Protein AF-A0A9P4NZE8-F1 (afdb_monomer)

Solvent-accessible surface area (backbone atoms only — not comparable to full-atom values): 15882 Å² total; per-residue (Å²): 136,88,83,81,88,83,89,81,87,82,84,79,83,88,78,85,77,86,77,78,79,83,75,87,72,78,80,72,84,73,78,80,77,82,76,82,82,86,79,89,81,89,79,95,76,83,95,74,83,69,79,74,72,68,66,75,69,64,77,79,51,99,63,62,72,66,58,58,54,49,49,62,72,70,54,63,62,71,72,74,68,54,86,86,65,58,70,73,56,44,54,54,33,52,52,50,50,53,51,49,47,54,48,23,58,74,73,72,45,61,55,69,62,48,59,76,65,64,44,72,66,58,51,47,51,49,55,54,51,60,62,64,42,52,59,40,88,89,72,42,76,39,86,56,84,56,37,41,65,58,56,52,49,55,50,56,43,45,50,51,43,46,27,72,76,70,75,46,74,79,52,68,70,60,53,57,53,45,59,53,46,52,55,52,50,28,62,75,70,66,36,37,77,74,75,79,82,78,86,80,78,52,75,68,54,48,52,49,53,48,49,47,64,70,71,46,77,87,68,77,63,100,44,76,64,57,56,55,50,53,45,54,51,52,51,50,31,66,75,66,69,54,80,135

InterPro domains:
  IPR021842 Protein of unknown function DUF3435 [PF11917] (203-244)

Nearest PDB structures (foldseek):
  5elg-assembly1_A  TM=2.977E-01  e=8.574E+00  Arabidopsis thaliana

Sequence (244 aa):
MGRHEHDEVSSCSDRIDESKSESEDDAGYKTDATDLVETGRGSKANNDRKAADPAWLLKANDHPPEYYLRQLADFNESEFIKQDYRDGSTLLLNRIEDLWFQYCEYVRKDPKITNRNISIGILHNFFDWLLSQRRGKGGKRRYGIKYTSSLSIYWKVYRLMYGRATGEKIGGQMTYSMHKVLRMLAKKHKLKEVGRDKPCMYVEDLKEVLRTNLTTTKKKFGLGRLRIQLKFFMQLAGFTVSRP

Organism: NCBI:txid1048955

pLDDT: mean 75.63, std 21.44, range [29.02, 96.69]

Secondary structure (DSSP, 8-state):
-----------------------------------------------------GGGGTTT-SS-HHHHHHHHHH--HHHHHS----HHHHHHHHHHHHHHHHHHHHTT--HHHHHHT--HHHHHHHHHHHHH--B-GGGPBP----BHHHHHHHHHHHHHHHHHHHS-PPPHHHHHHHHHHHHHHHHHTT-BSS--------HHHHHHHHHHHHH-SSS--SSHHHHHHHHHHHHHHHHHT---

Radius of gyration: 30.68 Å; Cα contacts (8 Å, |Δi|>4): 110; chains: 1; bounding box: 74×95×81 Å

Foldseek 3Di:
DDDDDDDDDDDDDDDDDPPDDDDPDDDDPDPDPPDDPDDDDDDDDDDDPDPPDCVVVVPPDPDDPVVVVVCVVPPDVVVVLDDDDDPVLVVLLVVLVVLLVVVCVVVVHDSLVCLVVDDLVVVLVSLLVQQVDQADDPRHGDDGQAALVVSVVSVVSVQVSSCVSPVDGDDPVSVVSVVVSSVVSCVVSVHDHDDPPDDDQDPVNLVVVLVCLVPDPPDDDPDPVVSVVVNVVSVCCVVVVDDD

Structure (mmCIF, N/CA/C/O backbone):
data_AF-A0A9P4NZE8-F1
#
_entry.id   AF-A0A9P4NZE8-F1
#
loop_
_atom_site.group_PDB
_atom_site.id
_atom_site.type_symbol
_atom_site.label_atom_id
_atom_site.label_alt_id
_atom_site.label_comp_id
_atom_site.label_asym_id
_atom_site.label_entity_id
_atom_site.label_seq_id
_atom_site.pdbx_PDB_ins_code
_atom_site.Cartn_x
_atom_site.Cartn_y
_atom_site.Cartn_z
_atom_site.occupancy
_atom_site.B_iso_or_equiv
_atom_site.auth_seq_id
_atom_site.auth_comp_id
_atom_site.auth_asym_id
_atom_site.auth_atom_id
_atom_site.pdbx_PDB_model_num
ATOM 1 N N . MET A 1 1 ? 52.681 -47.931 -2.235 1.00 38.66 1 MET A N 1
ATOM 2 C CA . MET A 1 1 ? 53.190 -46.774 -3.006 1.00 38.66 1 MET A CA 1
ATOM 3 C C . MET A 1 1 ? 52.035 -45.788 -3.148 1.00 38.66 1 MET A C 1
ATOM 5 O O . MET A 1 1 ? 51.210 -45.979 -4.016 1.00 38.66 1 MET A O 1
ATOM 9 N N . GLY A 1 2 ? 51.791 -44.829 -2.259 1.00 31.97 2 GLY A N 1
ATOM 10 C CA . GLY A 1 2 ? 52.699 -44.163 -1.333 1.00 31.97 2 GLY A CA 1
ATOM 11 C C . GLY A 1 2 ? 53.418 -43.019 -2.042 1.00 31.97 2 GLY A C 1
ATOM 12 O O . GLY A 1 2 ? 54.535 -43.229 -2.508 1.00 31.97 2 GLY A O 1
ATOM 13 N N . ARG A 1 3 ? 52.783 -41.844 -2.128 1.00 32.34 3 ARG A N 1
ATOM 14 C CA . ARG A 1 3 ? 53.501 -40.566 -2.162 1.00 32.34 3 ARG A CA 1
ATOM 15 C C . ARG A 1 3 ? 52.630 -39.452 -1.566 1.00 32.34 3 ARG A C 1
ATOM 17 O O . ARG A 1 3 ? 51.548 -39.164 -2.064 1.00 32.34 3 ARG A O 1
ATOM 24 N N . HIS A 1 4 ? 53.134 -38.956 -0.442 1.00 30.78 4 HIS A N 1
ATOM 25 C CA . HIS A 1 4 ? 52.684 -37.854 0.399 1.00 30.78 4 HIS A CA 1
ATOM 26 C C . HIS A 1 4 ? 52.845 -36.475 -0.274 1.00 30.78 4 HIS A C 1
ATOM 28 O O . HIS A 1 4 ? 53.698 -36.320 -1.146 1.00 30.78 4 HIS A O 1
ATOM 34 N N . GLU A 1 5 ? 52.017 -35.544 0.223 1.00 29.67 5 GLU A N 1
ATOM 35 C CA . GLU A 1 5 ? 52.267 -34.134 0.611 1.00 29.67 5 GLU A CA 1
ATOM 36 C C . GLU A 1 5 ? 52.861 -33.129 -0.389 1.00 29.67 5 GLU A C 1
ATOM 38 O O . GLU A 1 5 ? 53.935 -33.320 -0.946 1.00 29.67 5 GLU A O 1
ATOM 43 N N . HIS A 1 6 ? 52.193 -31.977 -0.525 1.00 31.80 6 HIS A N 1
ATOM 44 C CA . HIS A 1 6 ? 52.526 -30.806 0.296 1.00 31.80 6 HIS A CA 1
ATOM 45 C C . HIS A 1 6 ? 51.342 -29.830 0.383 1.00 31.80 6 HIS A C 1
ATOM 47 O O . HIS A 1 6 ? 50.668 -29.548 -0.608 1.00 31.80 6 HIS A O 1
ATOM 53 N N . ASP A 1 7 ? 51.108 -29.367 1.609 1.00 30.31 7 ASP A N 1
ATOM 54 C CA . ASP A 1 7 ? 50.213 -28.291 2.013 1.00 30.31 7 ASP A CA 1
ATOM 55 C C . ASP A 1 7 ? 50.577 -26.946 1.373 1.00 30.31 7 ASP A C 1
ATOM 57 O O . ASP A 1 7 ? 51.746 -26.574 1.362 1.00 30.31 7 ASP A O 1
ATOM 61 N N . GLU A 1 8 ? 49.570 -26.152 1.002 1.00 32.28 8 GLU A N 1
ATOM 62 C CA . GLU A 1 8 ? 49.639 -24.695 1.154 1.00 32.28 8 GLU A CA 1
ATOM 63 C C . GLU A 1 8 ? 48.301 -24.167 1.680 1.00 32.28 8 GLU A C 1
ATOM 65 O O . GLU A 1 8 ? 47.310 -23.985 0.970 1.00 32.28 8 GLU A O 1
ATOM 70 N N . VAL A 1 9 ? 48.296 -23.928 2.989 1.00 35.34 9 VAL A N 1
ATOM 71 C CA . VAL A 1 9 ? 47.310 -23.127 3.705 1.00 35.34 9 VAL A CA 1
ATOM 72 C C . VAL A 1 9 ? 47.562 -21.664 3.341 1.00 35.34 9 VAL A C 1
ATOM 74 O O . VAL A 1 9 ? 48.473 -21.038 3.877 1.00 35.34 9 VAL A O 1
ATOM 77 N N . SER A 1 10 ? 46.754 -21.094 2.447 1.00 35.25 10 SER A N 1
ATOM 78 C CA . SER A 1 10 ? 46.731 -19.643 2.241 1.00 35.25 10 SER A CA 1
ATOM 79 C C . SER A 1 10 ? 45.693 -19.015 3.170 1.00 35.25 10 SER A C 1
ATOM 81 O O . SER A 1 10 ? 44.505 -18.912 2.866 1.00 35.25 10 SER A O 1
ATOM 83 N N . SER A 1 11 ? 46.175 -18.649 4.355 1.00 32.22 11 SER A N 1
ATOM 84 C CA . SER A 1 11 ? 45.530 -17.700 5.255 1.00 32.22 11 SER A CA 1
ATOM 85 C C . SER A 1 11 ? 45.633 -16.305 4.643 1.00 32.22 11 SER A C 1
ATOM 87 O O . SER A 1 11 ? 46.741 -15.815 4.427 1.00 32.22 11 SER A O 1
ATOM 89 N N . CYS A 1 12 ? 44.501 -15.646 4.395 1.00 29.78 12 CYS A N 1
ATOM 90 C CA . CYS A 1 12 ? 44.493 -14.203 4.188 1.00 29.78 12 CYS A CA 1
ATOM 91 C C . CYS A 1 12 ? 43.345 -13.556 4.969 1.00 29.78 12 CYS A C 1
ATOM 93 O O . CYS A 1 12 ? 42.175 -13.616 4.602 1.00 29.78 12 CYS A O 1
ATOM 95 N N . SER A 1 13 ? 43.782 -12.982 6.086 1.00 32.47 13 SER A N 1
ATOM 96 C CA . SER A 1 13 ? 43.150 -12.068 7.030 1.00 32.47 13 SER A CA 1
ATOM 97 C C . SER A 1 13 ? 42.124 -11.081 6.454 1.00 32.47 13 SER A C 1
ATOM 99 O O . SER A 1 13 ? 42.358 -10.402 5.454 1.00 32.47 13 SER A O 1
ATOM 101 N N . ASP A 1 14 ? 41.014 -11.008 7.191 1.00 33.59 14 ASP A N 1
ATOM 102 C CA . ASP A 1 14 ? 40.144 -9.868 7.492 1.00 33.59 14 ASP A CA 1
ATOM 103 C C . ASP A 1 14 ? 40.416 -8.541 6.773 1.00 33.59 14 ASP A C 1
ATOM 105 O O . ASP A 1 14 ? 41.359 -7.809 7.080 1.00 33.59 14 ASP A O 1
ATOM 109 N N . ARG A 1 15 ? 39.452 -8.143 5.937 1.00 31.61 15 ARG A N 1
ATOM 110 C CA . ARG A 1 15 ? 39.085 -6.734 5.748 1.00 31.61 15 ARG A CA 1
ATOM 111 C C . ARG A 1 15 ? 37.566 -6.620 5.750 1.00 31.61 15 ARG A C 1
ATOM 113 O O . ARG A 1 15 ? 36.905 -6.841 4.741 1.00 31.61 15 ARG A O 1
ATOM 120 N N . ILE A 1 16 ? 37.032 -6.326 6.931 1.00 37.69 16 ILE A N 1
ATOM 121 C CA . ILE A 1 16 ? 35.660 -5.866 7.128 1.00 37.69 16 ILE A CA 1
ATOM 122 C C . ILE A 1 16 ? 35.596 -4.463 6.522 1.00 37.69 16 ILE A C 1
ATOM 124 O O . ILE A 1 16 ? 36.158 -3.527 7.083 1.00 37.69 16 ILE A O 1
ATOM 128 N N . ASP A 1 17 ? 34.960 -4.334 5.361 1.00 29.02 17 ASP A N 1
ATOM 129 C CA . ASP A 1 17 ? 34.618 -3.037 4.782 1.00 29.02 17 ASP A CA 1
ATOM 130 C C . ASP A 1 17 ? 33.137 -2.766 5.078 1.00 29.02 17 ASP A C 1
ATOM 132 O O . ASP A 1 17 ? 32.230 -3.286 4.418 1.00 29.02 17 ASP A O 1
ATOM 136 N N . GLU A 1 18 ? 32.897 -2.022 6.162 1.00 38.81 18 GLU A N 1
ATOM 137 C CA . GLU A 1 18 ? 31.584 -1.514 6.561 1.00 38.81 18 GLU A CA 1
ATOM 138 C C . GLU A 1 18 ? 31.078 -0.501 5.525 1.00 38.81 18 GLU A C 1
ATOM 140 O O . GLU A 1 18 ? 31.173 0.718 5.683 1.00 38.81 18 GLU A O 1
ATOM 145 N N . SER A 1 19 ? 30.473 -1.007 4.455 1.00 34.88 19 SER A N 1
ATOM 146 C CA . SER A 1 19 ? 29.711 -0.186 3.516 1.00 34.88 19 SER A CA 1
ATOM 147 C C . SER A 1 19 ? 28.313 0.080 4.082 1.00 34.88 19 SER A C 1
ATOM 149 O O . SER A 1 19 ? 27.351 -0.668 3.908 1.00 34.88 19 SER A O 1
ATOM 151 N N . LYS A 1 20 ? 28.258 1.188 4.820 1.00 30.22 20 LYS A N 1
ATOM 152 C CA . LYS A 1 20 ? 27.096 1.912 5.342 1.00 30.22 20 LYS A CA 1
ATOM 153 C C . LYS A 1 20 ? 25.902 1.876 4.374 1.00 30.22 20 LYS A C 1
ATOM 155 O O . LYS A 1 20 ? 25.911 2.516 3.326 1.00 30.22 20 LYS A O 1
ATOM 160 N N . SER A 1 21 ? 24.852 1.146 4.748 1.00 35.19 21 SER A N 1
ATOM 161 C CA . SER A 1 21 ? 23.567 1.169 4.050 1.00 35.19 21 SER A CA 1
ATOM 162 C C . SER A 1 21 ? 22.868 2.505 4.307 1.00 35.19 21 SER A C 1
ATOM 164 O O . SER A 1 21 ? 22.445 2.774 5.432 1.00 35.19 21 SER A O 1
ATOM 166 N N . GLU A 1 22 ? 22.736 3.335 3.277 1.00 34.53 22 GLU A N 1
ATOM 167 C CA . GLU A 1 22 ? 21.925 4.550 3.329 1.00 34.53 22 GLU A CA 1
ATOM 168 C C . GLU A 1 22 ? 20.439 4.170 3.347 1.00 34.53 22 GLU A C 1
ATOM 170 O O . GLU A 1 22 ? 19.838 3.777 2.346 1.00 34.53 22 GLU A O 1
ATOM 175 N N . SER A 1 23 ? 19.853 4.234 4.539 1.00 36.25 23 SER A N 1
ATOM 176 C CA . SER A 1 23 ? 18.414 4.273 4.741 1.00 36.25 23 SER A CA 1
ATOM 177 C C . SER A 1 23 ? 17.894 5.636 4.283 1.00 36.25 23 SER A C 1
ATOM 179 O O . SER A 1 23 ? 18.168 6.653 4.916 1.00 36.25 23 SER A O 1
ATOM 181 N N . GLU A 1 24 ? 17.130 5.661 3.189 1.00 36.94 24 GLU A N 1
ATOM 182 C CA . GLU A 1 24 ? 16.279 6.800 2.829 1.00 36.94 24 GLU A CA 1
ATOM 183 C C . GLU A 1 24 ? 15.131 6.902 3.851 1.00 36.94 24 GLU A C 1
ATOM 185 O O . GLU A 1 24 ? 14.014 6.424 3.627 1.00 36.94 24 GLU A O 1
ATOM 190 N N . ASP A 1 25 ? 15.432 7.488 5.009 1.00 35.53 25 ASP A N 1
ATOM 191 C CA . ASP A 1 25 ? 14.437 7.971 5.958 1.00 35.53 25 ASP A CA 1
ATOM 192 C C . ASP A 1 25 ? 13.903 9.314 5.445 1.00 35.53 2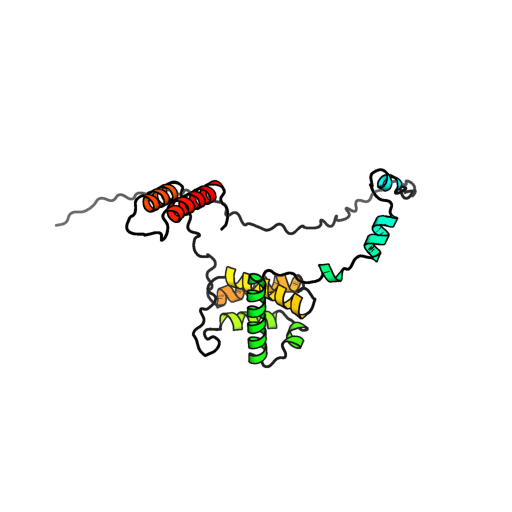5 ASP A C 1
ATOM 194 O O . ASP A 1 25 ? 14.549 10.356 5.537 1.00 35.53 25 ASP A O 1
ATOM 198 N N . ASP A 1 26 ? 12.704 9.262 4.867 1.00 36.19 26 ASP A N 1
ATOM 199 C CA . ASP A 1 26 ? 11.883 10.422 4.534 1.00 36.19 26 ASP A CA 1
ATOM 200 C C . ASP A 1 26 ? 11.619 11.223 5.818 1.00 36.19 26 ASP A C 1
ATOM 202 O O . ASP A 1 26 ? 10.953 10.757 6.752 1.00 36.19 26 ASP A O 1
ATOM 206 N N . ALA A 1 27 ? 12.225 12.408 5.877 1.00 40.12 27 ALA A N 1
ATOM 207 C CA . ALA A 1 27 ? 12.191 13.323 6.999 1.00 40.12 27 ALA A CA 1
ATOM 208 C C . ALA A 1 27 ? 10.752 13.790 7.253 1.00 40.12 27 ALA A C 1
ATOM 210 O O . ALA A 1 27 ? 10.257 14.753 6.670 1.00 40.12 27 ALA A O 1
ATOM 211 N N . GLY A 1 28 ? 10.076 13.116 8.182 1.00 35.12 28 GLY A N 1
ATOM 212 C CA . GLY A 1 28 ? 8.921 13.685 8.853 1.00 35.12 28 GLY A CA 1
ATOM 213 C C . GLY A 1 28 ? 9.363 14.961 9.560 1.00 35.12 28 GLY A C 1
ATOM 214 O O . GLY A 1 28 ? 10.175 14.898 10.482 1.00 35.12 28 GLY A O 1
ATOM 215 N N . TYR A 1 29 ? 8.840 16.105 9.120 1.00 36.44 29 TYR A N 1
ATOM 216 C CA . TYR A 1 29 ? 8.970 17.379 9.817 1.00 36.44 29 TYR A CA 1
ATOM 217 C C . TYR A 1 29 ? 8.548 17.189 11.280 1.00 36.44 29 TYR A C 1
ATOM 219 O O . TYR A 1 29 ? 7.361 17.086 11.595 1.00 36.44 29 TYR A O 1
ATOM 227 N N . LYS A 1 30 ? 9.536 17.080 12.172 1.00 35.69 30 LYS A N 1
ATOM 228 C CA . LYS A 1 30 ? 9.341 17.213 13.610 1.00 35.69 30 LYS A CA 1
ATOM 229 C C . LYS A 1 30 ? 9.170 18.698 13.879 1.00 35.69 30 LYS A C 1
ATOM 231 O O . LYS A 1 30 ? 10.103 19.474 13.714 1.00 35.69 30 LYS A O 1
ATOM 236 N N . THR A 1 31 ? 7.967 19.090 14.260 1.00 42.34 31 THR A N 1
ATOM 237 C CA . THR A 1 31 ? 7.746 20.337 14.981 1.00 42.34 31 THR A CA 1
ATOM 238 C C . THR A 1 31 ? 8.469 20.195 16.317 1.00 42.34 31 THR A C 1
ATOM 240 O O . THR A 1 31 ? 8.060 19.378 17.142 1.00 42.34 31 THR A O 1
ATOM 243 N N . ASP A 1 32 ? 9.566 20.926 16.509 1.00 32.47 32 ASP A N 1
ATOM 244 C CA . ASP A 1 32 ? 10.189 21.042 17.825 1.00 32.47 32 ASP A CA 1
ATOM 245 C C . ASP A 1 32 ? 9.191 21.730 18.758 1.00 32.47 32 ASP A C 1
ATOM 247 O O . ASP A 1 32 ? 8.868 22.911 18.612 1.00 32.47 32 ASP A O 1
ATOM 25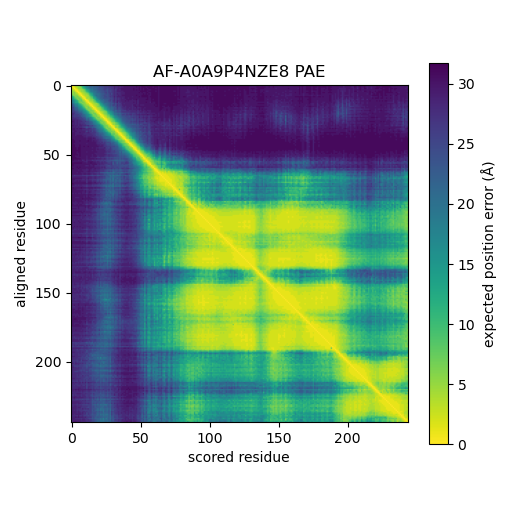1 N N . ALA A 1 33 ? 8.666 20.959 19.706 1.00 41.44 33 ALA A N 1
ATOM 252 C CA . ALA A 1 33 ? 8.094 21.510 20.915 1.00 41.44 33 ALA A CA 1
ATOM 253 C C . ALA A 1 33 ? 9.277 22.004 21.754 1.00 41.44 33 ALA A C 1
ATOM 255 O O . ALA A 1 33 ? 10.021 21.207 22.316 1.00 41.44 33 ALA A O 1
ATOM 256 N N . THR A 1 34 ? 9.502 23.316 21.781 1.00 42.94 34 THR A N 1
ATOM 257 C CA . THR A 1 34 ? 10.461 23.918 22.710 1.00 42.94 34 THR A CA 1
ATOM 258 C C . THR A 1 34 ? 9.981 23.697 24.139 1.00 42.94 34 THR A C 1
ATOM 260 O O . THR A 1 34 ? 9.063 24.377 24.604 1.00 42.94 34 THR A O 1
ATOM 263 N N . ASP A 1 35 ? 10.619 22.742 24.812 1.00 36.94 35 ASP A N 1
ATOM 264 C CA . ASP A 1 35 ? 10.543 22.535 26.251 1.00 36.94 35 ASP A CA 1
ATOM 265 C C . ASP A 1 35 ? 11.073 23.777 26.983 1.00 36.94 35 ASP A C 1
ATOM 267 O O . ASP A 1 35 ? 12.167 24.286 26.722 1.00 36.94 35 ASP A O 1
ATOM 271 N N . LEU A 1 36 ? 10.253 24.283 27.903 1.00 36.91 36 LEU A N 1
ATOM 272 C CA . LEU A 1 36 ? 10.573 25.391 28.791 1.00 36.91 36 LEU A CA 1
ATOM 273 C C . LEU A 1 36 ? 11.659 24.945 29.777 1.00 36.91 36 LEU A C 1
ATOM 275 O O . LEU A 1 36 ? 11.409 24.129 30.661 1.00 36.91 36 LEU A O 1
ATOM 279 N N . VAL A 1 37 ? 12.862 25.502 29.646 1.00 42.25 37 VAL A N 1
ATOM 280 C CA . VAL A 1 37 ? 13.915 25.334 30.652 1.00 42.25 37 VAL A CA 1
ATOM 281 C C . VAL A 1 37 ? 13.589 26.240 31.838 1.00 42.25 37 VAL A C 1
ATOM 283 O O . VAL A 1 37 ? 13.789 27.453 31.799 1.00 42.25 37 VAL A O 1
ATOM 286 N N . GLU A 1 38 ? 13.063 25.635 32.896 1.00 44.25 38 GLU A N 1
ATOM 287 C CA . GLU A 1 38 ? 12.863 26.264 34.194 1.00 44.25 38 GLU A CA 1
ATOM 288 C C . GLU A 1 38 ? 14.211 26.326 34.934 1.00 44.25 38 GLU A C 1
ATOM 290 O O . GLU A 1 38 ? 14.692 25.337 35.485 1.00 44.25 38 GLU A O 1
ATOM 295 N N . THR A 1 39 ? 14.856 27.494 34.940 1.00 37.94 39 THR A N 1
ATOM 296 C CA . THR A 1 39 ? 15.953 27.799 35.870 1.00 37.94 39 THR A CA 1
ATOM 297 C C . THR A 1 39 ? 15.589 29.027 36.693 1.00 37.94 39 THR A C 1
ATOM 299 O O . THR A 1 39 ? 15.667 30.174 36.260 1.00 37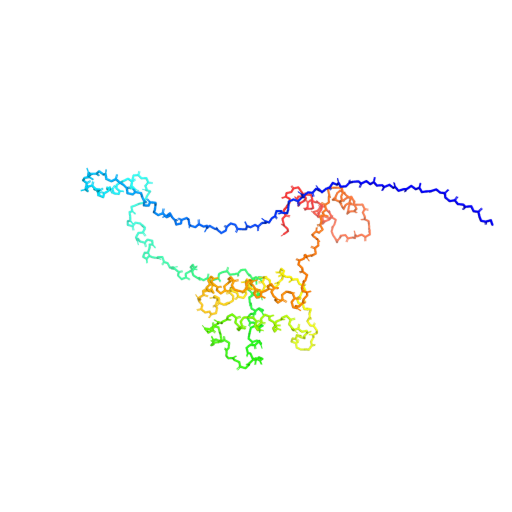.94 39 THR A O 1
ATOM 302 N N . GLY A 1 40 ? 15.143 28.782 37.923 1.00 39.41 40 GLY A N 1
ATOM 303 C CA . GLY A 1 40 ? 14.921 29.839 38.898 1.00 39.41 40 GLY A CA 1
ATOM 304 C C . GLY A 1 40 ? 16.237 30.341 39.489 1.00 39.41 40 GLY A C 1
ATOM 305 O O . GLY A 1 40 ? 17.024 29.531 39.971 1.00 39.41 40 GLY A O 1
ATOM 306 N N . ARG A 1 41 ? 16.426 31.671 39.530 1.00 34.91 41 ARG A N 1
ATOM 307 C CA . ARG A 1 41 ? 16.838 32.430 40.733 1.00 34.91 41 ARG A CA 1
ATOM 308 C C . ARG A 1 41 ? 16.825 33.953 40.476 1.00 34.91 41 ARG A C 1
ATOM 310 O O . ARG A 1 41 ? 17.762 34.509 39.927 1.00 34.91 41 ARG A O 1
ATOM 317 N N . GLY A 1 42 ? 15.744 34.593 40.930 1.00 40.47 42 GLY A N 1
ATOM 318 C CA . GLY A 1 42 ? 15.649 35.948 41.502 1.00 40.47 42 GLY A CA 1
ATOM 319 C C . GLY A 1 42 ? 16.333 37.149 40.832 1.00 40.47 42 GLY A C 1
ATOM 320 O O . GLY A 1 42 ? 17.501 37.406 41.089 1.00 40.47 42 GLY A O 1
ATOM 321 N N . SER A 1 43 ? 15.535 38.013 40.190 1.00 37.50 43 SER A N 1
ATOM 322 C CA . SER A 1 43 ? 15.617 39.472 40.395 1.00 37.50 43 SER A CA 1
ATOM 323 C C . SER A 1 43 ? 14.336 40.166 39.911 1.00 37.50 43 SER A C 1
ATOM 325 O O . SER A 1 43 ? 13.828 39.865 38.834 1.00 37.50 43 SER A O 1
ATOM 327 N N . LYS A 1 44 ? 13.774 41.059 40.734 1.00 49.16 44 LYS A N 1
ATOM 328 C CA . LYS A 1 44 ? 12.561 41.844 40.441 1.00 49.16 44 LYS A CA 1
ATOM 329 C C . LYS A 1 44 ? 12.820 42.800 39.269 1.00 49.16 44 LYS A C 1
ATOM 331 O O . LYS A 1 44 ? 13.634 43.704 39.418 1.00 49.16 44 LYS A O 1
ATOM 336 N N . ALA A 1 45 ? 12.075 42.673 38.171 1.00 39.34 45 ALA A N 1
ATOM 337 C CA . ALA A 1 45 ? 11.942 43.740 37.179 1.00 39.34 45 ALA A CA 1
ATOM 338 C C . ALA A 1 45 ? 10.601 43.641 36.426 1.00 39.34 45 ALA A C 1
ATOM 340 O O . ALA A 1 45 ? 10.357 42.702 35.678 1.00 39.34 45 ALA A O 1
ATOM 341 N N . ASN A 1 46 ? 9.744 44.618 36.722 1.00 39.97 46 ASN A N 1
ATOM 342 C CA . ASN A 1 46 ? 8.542 45.120 36.050 1.00 39.97 46 ASN A CA 1
ATOM 343 C C . ASN A 1 46 ? 7.974 44.362 34.832 1.00 39.97 46 ASN A C 1
ATOM 345 O O . ASN A 1 46 ? 8.579 44.266 33.766 1.00 39.97 46 ASN A O 1
ATOM 349 N N . ASN A 1 47 ? 6.714 43.950 34.991 1.00 47.88 47 ASN A N 1
ATOM 350 C CA . ASN A 1 47 ? 5.796 43.585 33.920 1.00 47.88 47 ASN A CA 1
ATOM 351 C C . ASN A 1 47 ? 5.388 44.854 33.155 1.00 47.88 47 ASN A C 1
ATOM 353 O O . ASN A 1 47 ? 4.579 45.614 33.663 1.00 47.88 47 ASN A O 1
ATOM 357 N N . ASP A 1 48 ? 5.928 45.054 31.954 1.00 48.47 48 ASP A N 1
ATOM 358 C CA . ASP A 1 48 ? 5.373 45.957 30.934 1.00 48.47 48 ASP A CA 1
ATOM 359 C C . ASP A 1 48 ? 5.822 45.491 29.539 1.00 48.47 48 ASP A C 1
ATOM 361 O O . ASP A 1 48 ? 6.563 46.158 28.816 1.00 48.47 48 ASP A O 1
ATOM 365 N N . ARG A 1 49 ? 5.381 44.297 29.123 1.00 51.25 49 ARG A N 1
ATOM 366 C CA . ARG A 1 49 ? 5.419 43.936 27.699 1.00 51.25 49 ARG A CA 1
ATOM 367 C C . ARG A 1 49 ? 4.221 44.596 27.024 1.00 51.25 49 ARG A C 1
ATOM 369 O O . ARG A 1 49 ? 3.177 43.970 26.862 1.00 51.25 49 ARG A O 1
ATOM 376 N N . LYS A 1 50 ? 4.367 45.874 26.651 1.00 53.69 50 LYS A N 1
ATOM 377 C CA . LYS A 1 50 ? 3.477 46.513 25.669 1.00 53.69 50 LYS A CA 1
ATOM 378 C C . LYS A 1 50 ? 3.392 45.585 24.460 1.00 53.69 50 LYS A C 1
ATOM 380 O O . LYS A 1 50 ? 4.425 45.245 23.886 1.00 53.69 50 LYS A O 1
ATOM 385 N N . ALA A 1 51 ? 2.177 45.163 24.110 1.00 57.31 51 ALA A N 1
ATOM 386 C CA . ALA A 1 51 ? 1.907 44.489 22.851 1.00 57.31 51 ALA A CA 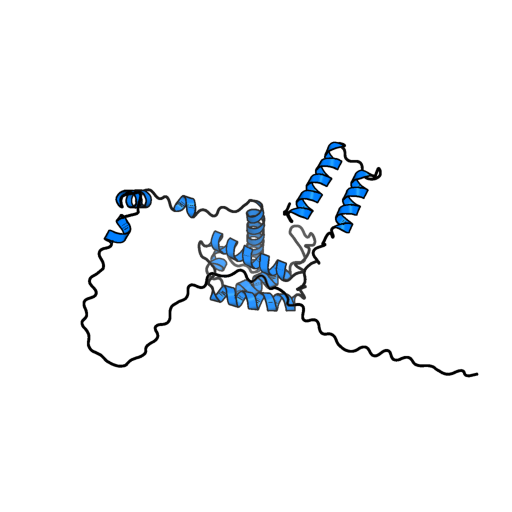1
ATOM 387 C C . ALA A 1 51 ? 2.527 45.342 21.739 1.00 57.31 51 ALA A C 1
ATOM 389 O O . ALA A 1 51 ? 2.136 46.495 21.553 1.00 57.31 51 ALA A O 1
ATOM 390 N N . ALA A 1 52 ? 3.574 44.822 21.100 1.00 60.16 52 ALA A N 1
ATOM 391 C CA . ALA A 1 52 ? 4.214 45.508 19.997 1.00 60.16 52 ALA A CA 1
ATOM 392 C C . ALA A 1 52 ? 3.147 45.747 18.927 1.00 60.16 52 ALA A C 1
ATOM 394 O O . ALA A 1 52 ? 2.463 44.810 18.515 1.00 60.16 52 ALA A O 1
ATOM 395 N N . ASP A 1 53 ? 2.987 47.008 18.534 1.00 59.19 53 ASP A N 1
ATOM 396 C CA . ASP A 1 53 ? 2.083 47.408 17.466 1.00 59.19 53 ASP A CA 1
ATOM 397 C C . ASP A 1 53 ? 2.418 46.582 16.205 1.00 59.19 53 ASP A C 1
ATOM 399 O O . ASP A 1 53 ? 3.571 46.606 15.749 1.00 59.19 53 ASP A O 1
ATOM 403 N N . PRO A 1 54 ? 1.464 45.813 15.643 1.00 60.50 54 PRO A N 1
ATOM 404 C CA . PRO A 1 54 ? 1.694 44.994 14.456 1.00 60.50 54 PRO A CA 1
ATOM 405 C C . PRO A 1 54 ? 1.994 45.823 13.197 1.00 60.50 54 PRO A C 1
ATOM 407 O O . PRO A 1 54 ? 2.166 45.245 12.128 1.00 60.50 54 PRO A O 1
ATOM 410 N N . ALA A 1 55 ? 2.109 47.151 13.296 1.00 60.47 55 ALA A N 1
ATOM 411 C CA . ALA A 1 55 ? 2.486 48.068 12.221 1.00 60.47 55 ALA A CA 1
ATOM 412 C C . ALA A 1 55 ? 3.709 47.639 11.381 1.00 60.47 55 ALA A C 1
ATOM 414 O O . ALA A 1 55 ? 3.810 48.018 10.213 1.00 60.47 55 ALA A O 1
ATOM 415 N N . TRP A 1 56 ? 4.628 46.826 11.918 1.00 63.12 56 TRP A N 1
ATOM 416 C CA . TRP A 1 56 ? 5.743 46.270 11.137 1.00 63.12 56 TRP A CA 1
ATOM 417 C C . TRP A 1 56 ? 5.297 45.284 10.038 1.00 63.12 56 TRP A C 1
ATOM 419 O O . TRP A 1 56 ? 5.976 45.183 9.019 1.00 63.12 56 TRP A O 1
ATOM 429 N N . LEU A 1 57 ? 4.146 44.616 10.195 1.00 60.53 57 LEU A N 1
ATOM 430 C CA . LEU A 1 57 ? 3.574 43.669 9.224 1.00 60.53 57 LEU A CA 1
ATOM 431 C C . LEU A 1 57 ? 2.970 44.362 7.992 1.00 60.53 57 LEU A C 1
ATOM 433 O O . LEU A 1 57 ? 2.866 43.756 6.930 1.00 60.53 57 LEU A O 1
ATOM 437 N N . LEU A 1 58 ? 2.574 45.631 8.123 1.00 60.44 58 LEU A N 1
ATOM 438 C CA . LEU A 1 58 ? 1.897 46.392 7.066 1.00 60.44 58 LEU A CA 1
ATOM 439 C C . LEU A 1 58 ? 2.869 47.114 6.123 1.00 60.44 58 LEU A C 1
ATOM 441 O O . LEU A 1 58 ? 2.464 47.570 5.060 1.00 60.44 58 LEU A O 1
ATOM 445 N N . LYS A 1 59 ? 4.153 47.225 6.486 1.00 63.28 59 LYS A N 1
ATOM 446 C CA . LYS A 1 59 ? 5.144 48.000 5.716 1.00 63.28 59 LYS A CA 1
ATOM 447 C C . LYS A 1 59 ? 5.636 47.322 4.433 1.00 63.28 59 LYS A C 1
ATOM 449 O O . LYS A 1 59 ? 6.335 47.971 3.663 1.00 63.28 59 LYS A O 1
ATOM 454 N N . ALA A 1 60 ? 5.300 46.052 4.215 1.00 63.19 60 ALA A N 1
ATOM 455 C CA . ALA A 1 60 ? 5.819 45.251 3.104 1.00 63.19 60 ALA A CA 1
ATOM 456 C C . ALA A 1 60 ? 4.755 44.374 2.419 1.00 63.19 60 ALA A C 1
ATOM 458 O O . ALA A 1 60 ? 5.116 43.428 1.726 1.00 63.19 60 ALA A O 1
ATOM 459 N N . ASN A 1 61 ? 3.462 44.638 2.641 1.00 70.50 61 ASN A N 1
ATOM 460 C CA . ASN A 1 61 ? 2.396 43.846 2.033 1.00 70.50 61 ASN A CA 1
ATOM 461 C C . ASN A 1 61 ? 1.741 44.609 0.874 1.00 70.50 61 ASN A C 1
ATOM 463 O O . ASN A 1 61 ? 1.292 45.740 1.055 1.00 70.50 61 ASN A O 1
ATOM 467 N N . ASP A 1 62 ? 1.660 43.972 -0.293 1.00 79.75 62 ASP A N 1
ATOM 468 C CA . ASP A 1 62 ? 1.091 44.542 -1.521 1.00 79.75 62 ASP A CA 1
ATOM 469 C C . ASP A 1 62 ? -0.436 44.719 -1.450 1.00 79.75 62 ASP A C 1
ATOM 471 O O . ASP A 1 62 ? -1.040 45.366 -2.312 1.00 79.75 62 ASP A O 1
ATOM 475 N N . HIS A 1 63 ? -1.088 44.142 -0.434 1.00 82.94 63 HIS A N 1
ATOM 476 C CA . HIS A 1 63 ? -2.541 44.139 -0.308 1.00 82.94 63 HIS A CA 1
ATOM 477 C C . HIS A 1 63 ? -3.030 44.581 1.080 1.00 82.94 63 HIS A C 1
ATOM 479 O O . HIS A 1 63 ? -2.456 44.184 2.099 1.00 82.94 63 HIS A O 1
ATOM 485 N N . PRO A 1 64 ? -4.127 45.365 1.149 1.00 84.75 64 PRO A N 1
ATOM 486 C CA . PRO A 1 64 ? -4.751 45.722 2.417 1.00 84.75 64 PRO A CA 1
ATOM 487 C C . PRO A 1 64 ? -5.375 44.482 3.085 1.00 84.75 64 PRO A C 1
ATOM 489 O O . PRO A 1 64 ? -5.787 43.555 2.387 1.00 84.75 64 PRO A O 1
ATOM 492 N N . PRO A 1 65 ? -5.537 44.454 4.421 1.00 83.44 65 PRO A N 1
ATOM 493 C CA . PRO A 1 65 ? -6.128 43.314 5.137 1.00 83.44 65 PRO A CA 1
ATOM 494 C C . PRO A 1 65 ? -7.493 42.856 4.593 1.00 83.44 65 PRO A C 1
ATOM 496 O O . PRO A 1 65 ? -7.788 41.663 4.562 1.00 83.44 65 PRO A O 1
ATOM 499 N N . GLU A 1 66 ? -8.304 43.794 4.099 1.00 85.69 66 GLU A N 1
ATOM 500 C CA . GLU A 1 66 ? -9.615 43.547 3.484 1.00 85.69 66 GLU A CA 1
ATOM 501 C C . GLU A 1 66 ? -9.554 42.603 2.274 1.00 85.69 66 GLU A C 1
ATOM 503 O O . GLU A 1 66 ? -10.488 41.835 2.050 1.00 85.69 66 GLU A O 1
ATOM 508 N N . TYR A 1 67 ? -8.450 42.620 1.520 1.00 88.62 67 TYR A N 1
ATOM 509 C CA . TYR A 1 67 ? -8.219 41.709 0.397 1.00 88.62 67 TYR A CA 1
ATOM 510 C C . TYR A 1 67 ? -8.197 40.248 0.861 1.00 88.62 67 TYR A C 1
ATOM 512 O O . TYR A 1 67 ? -8.888 39.405 0.292 1.00 88.62 67 TYR A O 1
ATOM 520 N N . TYR A 1 68 ? -7.467 39.959 1.940 1.00 88.31 68 TYR A N 1
ATOM 521 C CA . TYR A 1 68 ? -7.371 38.611 2.503 1.00 88.31 68 TYR A CA 1
ATOM 522 C C . TYR A 1 68 ? -8.661 38.180 3.201 1.00 88.31 68 TYR A C 1
ATOM 524 O O . TYR A 1 68 ? -9.037 37.014 3.126 1.00 88.31 68 TYR A O 1
ATOM 532 N N . LEU A 1 69 ? -9.370 39.115 3.840 1.00 89.50 69 LEU A N 1
ATOM 533 C CA . LEU A 1 69 ? -10.674 38.836 4.446 1.00 89.50 69 LEU A CA 1
ATOM 534 C C . LEU A 1 69 ? -11.727 38.471 3.392 1.00 89.50 69 LEU A C 1
ATOM 536 O O . LEU A 1 69 ? -12.500 37.541 3.612 1.00 89.50 69 LEU A O 1
ATOM 540 N N . ARG A 1 70 ? -11.730 39.151 2.236 1.00 89.69 70 ARG A N 1
ATOM 541 C CA . ARG A 1 70 ? -12.584 38.772 1.097 1.00 89.69 70 ARG A CA 1
ATOM 542 C C . ARG A 1 70 ? -12.203 37.411 0.537 1.00 89.69 70 ARG A C 1
ATOM 544 O O . ARG A 1 70 ? -13.084 36.588 0.338 1.00 89.69 70 ARG A O 1
ATOM 551 N N . GLN A 1 71 ? -10.907 37.140 0.363 1.00 87.44 71 GLN A N 1
ATOM 552 C CA . GLN A 1 71 ? -10.465 35.812 -0.064 1.00 87.44 71 GLN A CA 1
ATOM 553 C C . GLN A 1 71 ? -10.941 34.722 0.888 1.00 87.44 71 GLN A C 1
ATOM 555 O O . GLN A 1 71 ? -11.431 33.713 0.411 1.00 87.44 71 GLN A O 1
ATOM 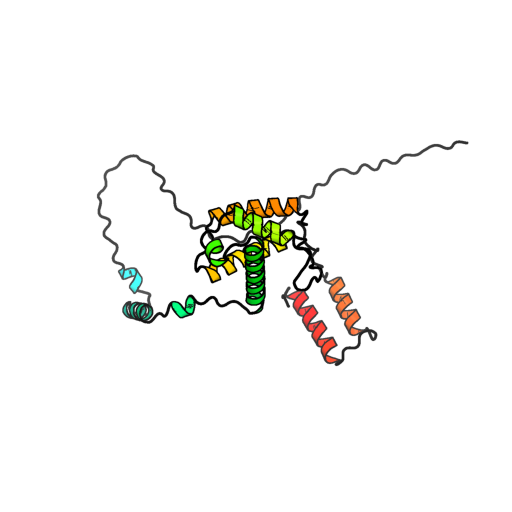560 N N . LEU A 1 72 ? -10.842 34.929 2.204 1.00 86.62 72 LEU A N 1
ATOM 561 C CA . LEU A 1 72 ? -11.311 33.960 3.192 1.00 86.62 72 LEU A CA 1
ATOM 562 C C . LEU A 1 72 ? -12.833 33.754 3.129 1.00 86.62 72 LEU A C 1
ATOM 564 O O . LEU A 1 72 ? -13.294 32.629 3.291 1.00 86.62 72 LEU A O 1
ATOM 568 N N . ALA A 1 73 ? -13.603 34.818 2.880 1.00 86.75 73 ALA A N 1
ATOM 569 C CA . ALA A 1 73 ? -15.059 34.747 2.752 1.00 86.75 73 ALA A CA 1
ATOM 570 C C . ALA A 1 73 ? -15.507 34.008 1.479 1.00 86.75 73 ALA A C 1
ATOM 572 O O . ALA A 1 73 ? -16.471 33.246 1.519 1.00 86.75 73 ALA A O 1
ATOM 573 N N . ASP A 1 74 ? -14.784 34.207 0.376 1.00 87.75 74 ASP A N 1
ATOM 574 C CA . ASP A 1 74 ? -15.077 33.599 -0.925 1.00 87.75 74 ASP A CA 1
ATOM 575 C C . ASP A 1 74 ? -14.367 32.238 -1.120 1.00 87.75 74 ASP A C 1
ATOM 577 O O . ASP A 1 74 ? -14.557 31.573 -2.144 1.00 87.75 74 ASP A O 1
ATOM 581 N N . PHE A 1 75 ? -13.537 31.797 -0.163 1.00 86.12 75 PHE A N 1
ATOM 582 C CA . PHE A 1 75 ? -12.733 30.581 -0.294 1.00 86.12 75 PHE A CA 1
ATOM 583 C C . PHE A 1 75 ? -13.598 29.324 -0.199 1.00 86.12 75 PHE A C 1
ATOM 585 O O . PHE A 1 75 ? -14.090 28.940 0.863 1.00 86.12 75 PHE A O 1
ATOM 592 N N . ASN A 1 76 ? -13.732 28.617 -1.317 1.00 82.75 76 ASN A N 1
ATOM 593 C CA . ASN A 1 76 ? -14.421 27.339 -1.345 1.00 82.75 76 ASN A CA 1
ATOM 594 C C . ASN A 1 76 ? -13.491 26.191 -0.918 1.00 82.75 76 ASN A C 1
ATOM 596 O O . ASN A 1 76 ? -12.886 25.517 -1.754 1.00 82.75 76 ASN A O 1
ATOM 600 N N . GLU A 1 77 ? -13.433 25.905 0.384 1.00 79.44 77 GLU A N 1
ATOM 601 C CA . GLU A 1 77 ? -12.646 24.782 0.923 1.00 79.44 77 GLU A CA 1
ATOM 602 C C . GLU A 1 77 ? -13.003 23.432 0.274 1.00 79.44 77 GLU A C 1
ATOM 604 O O . GLU A 1 77 ? -12.146 22.559 0.123 1.00 79.44 77 GLU A O 1
ATOM 609 N N . SER A 1 78 ? -14.255 23.252 -0.166 1.00 74.06 78 SER A N 1
ATOM 610 C CA . SER A 1 78 ? -14.729 21.980 -0.726 1.00 74.06 78 SER A CA 1
ATOM 611 C C . SER A 1 78 ? -14.042 21.584 -2.038 1.00 74.06 78 SER A C 1
ATOM 613 O O . SER A 1 78 ? -14.006 20.398 -2.371 1.00 74.06 78 SER A O 1
ATOM 615 N N . GLU A 1 79 ? -13.478 22.541 -2.779 1.00 69.25 79 GLU A N 1
ATOM 616 C CA . GLU A 1 79 ? -12.703 22.261 -3.990 1.00 69.25 79 GLU A CA 1
ATOM 617 C C . GLU A 1 79 ? -11.347 21.624 -3.655 1.00 69.25 79 GLU A C 1
ATOM 619 O O . GLU A 1 79 ? -10.904 20.713 -4.351 1.00 69.25 79 GLU A O 1
ATOM 624 N N . PHE A 1 80 ? -10.756 22.011 -2.523 1.00 67.44 80 PHE A N 1
ATOM 625 C CA . PHE A 1 80 ? -9.443 21.551 -2.063 1.00 67.44 80 PHE A CA 1
ATOM 626 C C . PHE A 1 80 ? -9.507 20.328 -1.137 1.00 67.44 80 PHE A C 1
ATOM 628 O O . PHE A 1 80 ? -8.506 19.639 -0.943 1.00 67.44 80 PHE A O 1
ATOM 635 N N . ILE A 1 81 ? -10.682 20.023 -0.579 1.00 68.19 81 ILE A N 1
ATOM 636 C CA . ILE A 1 81 ? -10.915 18.828 0.252 1.00 68.19 81 ILE A CA 1
ATOM 637 C C . ILE A 1 81 ? -11.163 17.572 -0.611 1.00 68.19 81 ILE A C 1
ATOM 639 O O . ILE A 1 81 ? -11.057 16.441 -0.122 1.00 68.19 81 ILE A O 1
ATOM 643 N N . LYS A 1 82 ? -11.457 17.730 -1.910 1.00 67.19 82 LYS A N 1
ATOM 644 C CA . LYS A 1 82 ? -11.640 16.597 -2.830 1.00 67.19 82 LYS A CA 1
ATOM 645 C C . LYS A 1 82 ? -10.330 15.823 -2.996 1.00 67.19 82 LYS A C 1
ATOM 647 O O . LYS A 1 82 ? -9.292 16.373 -3.345 1.00 67.19 82 LYS A O 1
ATOM 652 N N . GLN A 1 83 ? -10.387 14.513 -2.758 1.00 67.62 83 GLN A N 1
ATOM 653 C CA . GLN A 1 83 ? -9.245 13.622 -2.957 1.00 67.62 83 GLN A CA 1
ATOM 654 C C . GLN A 1 83 ? -8.974 13.433 -4.458 1.00 67.62 83 GLN A C 1
ATOM 656 O O . GLN A 1 83 ? -9.667 12.661 -5.118 1.00 67.62 83 GLN A O 1
ATOM 661 N N . ASP A 1 84 ? -7.955 14.116 -4.981 1.00 70.12 84 ASP A N 1
ATOM 662 C CA . ASP A 1 84 ? -7.537 14.030 -6.385 1.00 70.12 84 ASP A CA 1
ATOM 663 C C . ASP A 1 84 ? -6.424 12.977 -6.576 1.00 70.12 84 ASP A C 1
ATOM 665 O O . ASP A 1 84 ? -5.223 13.251 -6.494 1.00 70.12 84 ASP A O 1
ATOM 669 N N . TYR A 1 85 ? -6.821 11.709 -6.736 1.00 76.62 85 TYR A N 1
ATOM 670 C CA . TYR A 1 85 ? -5.888 10.608 -6.990 1.00 76.62 85 TYR A CA 1
ATOM 671 C C . TYR A 1 85 ? -5.716 10.360 -8.490 1.00 76.62 85 TYR A C 1
ATOM 673 O O . TYR A 1 85 ? -6.691 10.178 -9.212 1.00 76.62 85 TYR A O 1
ATOM 681 N N . ARG A 1 86 ? -4.463 10.198 -8.940 1.00 78.50 86 ARG A N 1
ATOM 682 C CA . ARG A 1 86 ? -4.159 9.686 -10.291 1.00 78.50 86 ARG A CA 1
ATOM 683 C C . ARG A 1 86 ? -4.834 8.327 -10.527 1.00 78.50 86 ARG A C 1
ATOM 685 O O . ARG A 1 86 ? -4.805 7.475 -9.638 1.00 78.50 86 ARG A O 1
ATOM 692 N N . ASP A 1 87 ? -5.298 8.065 -11.748 1.00 79.00 87 ASP A N 1
ATOM 693 C CA . ASP A 1 87 ? -6.043 6.847 -12.132 1.00 79.00 87 ASP A CA 1
ATOM 694 C C . ASP A 1 87 ? -5.414 5.529 -11.650 1.00 79.00 87 ASP A C 1
ATOM 696 O O . ASP A 1 87 ? -6.094 4.642 -11.125 1.00 79.00 87 ASP A O 1
ATOM 700 N N . GLY A 1 88 ? -4.090 5.397 -11.781 1.00 77.44 88 GLY A N 1
ATOM 701 C CA . GLY A 1 88 ? -3.358 4.212 -11.325 1.00 77.44 88 GLY A CA 1
ATOM 702 C C . GLY A 1 88 ? -3.429 3.997 -9.808 1.00 77.44 88 GLY A C 1
ATOM 703 O O . GLY A 1 88 ? -3.537 2.859 -9.343 1.00 77.44 88 GLY A O 1
ATOM 704 N N . SER A 1 89 ? -3.422 5.080 -9.030 1.00 81.38 89 SER A N 1
ATOM 705 C CA . SER A 1 89 ? -3.604 5.037 -7.576 1.00 81.38 89 SER A CA 1
ATOM 706 C C . SER A 1 89 ? -5.041 4.655 -7.221 1.00 81.38 89 SER A C 1
ATOM 708 O O . SER A 1 89 ? -5.254 3.840 -6.321 1.00 81.38 89 SER A O 1
ATOM 710 N N . THR A 1 90 ? -6.019 5.160 -7.974 1.00 86.19 90 THR A N 1
ATOM 711 C CA . THR A 1 90 ? -7.447 4.849 -7.809 1.00 86.19 90 THR A CA 1
ATOM 712 C C . THR A 1 90 ? -7.738 3.364 -8.033 1.00 86.19 90 THR A C 1
ATOM 714 O O . THR A 1 90 ? -8.452 2.747 -7.241 1.00 86.19 90 THR A O 1
ATOM 717 N N . LEU A 1 91 ? -7.115 2.740 -9.038 1.00 88.94 91 LEU A N 1
ATOM 718 C CA . LEU A 1 91 ? -7.196 1.290 -9.268 1.00 88.94 91 LEU A CA 1
ATOM 719 C C . LEU A 1 91 ? -6.690 0.475 -8.071 1.00 88.94 91 LEU A C 1
ATOM 721 O O . LEU A 1 91 ? -7.310 -0.518 -7.681 1.00 88.94 91 LEU A O 1
ATOM 725 N N . LEU A 1 92 ? -5.561 0.879 -7.483 1.00 88.81 92 LEU A N 1
ATOM 726 C CA . LEU A 1 92 ? -4.988 0.181 -6.334 1.00 88.81 92 LEU A CA 1
ATOM 727 C C . LEU A 1 92 ? -5.845 0.365 -5.072 1.00 88.81 92 LEU A C 1
ATOM 729 O O . LEU A 1 92 ? -6.023 -0.595 -4.320 1.00 88.81 92 LEU A O 1
ATOM 733 N N . LEU A 1 93 ? -6.419 1.556 -4.879 1.00 91.38 93 LEU A N 1
ATOM 734 C CA . LEU A 1 93 ? -7.373 1.848 -3.805 1.00 91.38 93 LEU A CA 1
ATOM 735 C C . LEU A 1 93 ? -8.625 0.977 -3.911 1.00 91.38 93 LEU A C 1
ATOM 737 O O . LEU A 1 93 ? -8.945 0.259 -2.964 1.00 91.38 93 LEU A O 1
ATOM 741 N N . ASN A 1 94 ? -9.273 0.973 -5.079 1.00 91.75 94 ASN A N 1
ATOM 742 C CA . ASN A 1 94 ? -10.477 0.177 -5.333 1.00 91.75 94 ASN A CA 1
ATOM 743 C C . ASN A 1 94 ? -10.203 -1.319 -5.126 1.00 91.75 94 ASN A C 1
ATOM 745 O O . ASN A 1 94 ? -10.997 -2.030 -4.518 1.00 91.75 94 ASN A O 1
ATOM 749 N N . ARG A 1 95 ? -9.023 -1.801 -5.536 1.00 90.88 95 ARG A N 1
ATOM 750 C CA . ARG A 1 95 ? -8.626 -3.193 -5.301 1.00 90.88 95 ARG A CA 1
ATOM 751 C C . ARG A 1 95 ? -8.514 -3.541 -3.814 1.00 90.88 95 ARG A C 1
ATOM 753 O O . ARG A 1 95 ? -8.846 -4.665 -3.438 1.00 90.88 95 ARG A O 1
ATOM 760 N N . ILE A 1 96 ? -7.983 -2.647 -2.980 1.00 92.56 96 ILE A N 1
ATOM 761 C CA . ILE A 1 96 ? -7.899 -2.896 -1.533 1.00 92.56 96 ILE A CA 1
ATOM 762 C C . ILE A 1 96 ? -9.274 -2.816 -0.881 1.00 92.56 96 ILE A C 1
ATOM 764 O O . ILE A 1 96 ? -9.557 -3.623 0.002 1.00 92.56 96 ILE A O 1
ATOM 768 N N . GLU A 1 97 ? -10.128 -1.907 -1.335 1.00 93.25 97 GLU A N 1
ATOM 769 C CA . GLU A 1 97 ? -11.517 -1.831 -0.889 1.00 93.25 97 GLU A CA 1
ATOM 770 C C . GLU A 1 97 ? -12.277 -3.133 -1.189 1.00 93.25 97 GLU A C 1
ATOM 772 O O . GLU A 1 97 ? -12.853 -3.730 -0.282 1.00 93.25 97 GLU A O 1
ATOM 777 N N . ASP A 1 98 ? -12.157 -3.664 -2.408 1.00 92.25 98 ASP A N 1
ATOM 778 C CA . ASP A 1 98 ? -12.741 -4.958 -2.780 1.00 92.25 98 ASP A CA 1
ATOM 779 C C . ASP A 1 98 ? -12.243 -6.106 -1.888 1.00 92.25 98 ASP A C 1
ATOM 781 O O . ASP A 1 98 ? -13.002 -7.009 -1.530 1.00 92.25 98 ASP A O 1
ATOM 785 N N . LEU A 1 99 ? -10.947 -6.109 -1.557 1.00 92.12 99 LEU A N 1
ATOM 786 C CA . LEU A 1 99 ? -10.348 -7.113 -0.673 1.00 92.12 99 LEU A CA 1
ATOM 787 C C . LEU A 1 99 ? -10.859 -6.974 0.761 1.00 92.12 99 LEU A C 1
ATOM 789 O O . LEU A 1 99 ? -11.090 -7.985 1.422 1.00 92.12 99 LEU A O 1
ATOM 793 N N . TRP A 1 100 ? -11.034 -5.744 1.235 1.00 94.25 100 TRP A N 1
ATOM 794 C CA . TRP A 1 100 ? -11.609 -5.465 2.543 1.00 94.25 100 TRP A CA 1
ATOM 795 C C . TRP A 1 100 ? -13.059 -5.943 2.624 1.00 94.25 100 TRP A C 1
ATOM 797 O O . TRP A 1 100 ? -13.411 -6.655 3.562 1.00 94.25 100 TRP A O 1
ATOM 807 N N . PHE A 1 101 ? -13.877 -5.652 1.611 1.00 93.38 101 PHE A N 1
ATOM 808 C CA . P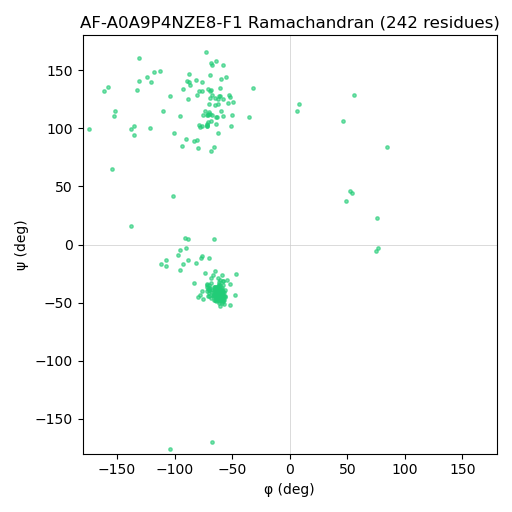HE A 1 101 ? -15.257 -6.133 1.546 1.00 93.38 101 PHE A CA 1
ATOM 809 C C . PHE A 1 101 ? -15.340 -7.657 1.493 1.00 93.38 101 PHE A C 1
ATOM 811 O O . PHE A 1 101 ? -16.107 -8.236 2.256 1.00 93.38 101 PHE A O 1
ATOM 818 N N . GLN A 1 102 ? -14.492 -8.315 0.699 1.00 92.00 102 GLN A N 1
ATOM 819 C CA . GLN A 1 102 ? -14.403 -9.782 0.681 1.00 92.00 102 GLN A CA 1
ATOM 820 C C . GLN A 1 102 ? -14.017 -10.362 2.046 1.00 92.00 102 GLN A C 1
ATOM 822 O O . GLN A 1 102 ? -14.559 -11.386 2.457 1.00 92.00 102 GLN A O 1
ATOM 827 N N . TYR A 1 103 ? -13.087 -9.725 2.760 1.00 93.75 103 TYR A N 1
ATOM 828 C CA . TYR A 1 103 ? -12.732 -10.140 4.113 1.00 93.75 103 TYR A CA 1
ATOM 829 C C . TYR A 1 103 ? -13.912 -9.982 5.074 1.00 93.75 103 TYR A C 1
ATOM 831 O O . TYR A 1 103 ? -14.231 -10.924 5.796 1.00 93.75 103 TYR A O 1
ATOM 839 N N . CYS A 1 104 ? -14.570 -8.822 5.067 1.00 93.81 104 CYS A N 1
ATOM 840 C CA . CYS A 1 104 ? -15.741 -8.545 5.895 1.00 93.81 104 CYS A CA 1
ATOM 841 C C . CYS A 1 104 ? -16.877 -9.541 5.629 1.00 93.81 104 CYS A C 1
ATOM 843 O O . CYS A 1 104 ? -17.432 -10.088 6.579 1.00 93.81 104 CYS A O 1
ATOM 845 N N . GLU A 1 105 ? -17.154 -9.851 4.363 1.00 92.94 105 GLU A N 1
ATOM 846 C CA . GLU A 1 105 ? -18.112 -10.885 3.961 1.00 92.94 105 GLU A CA 1
ATOM 847 C C . GLU A 1 105 ? -17.698 -12.268 4.492 1.00 92.94 105 GLU A C 1
ATOM 849 O O . GLU A 1 105 ? -18.506 -12.968 5.104 1.00 92.94 105 GLU A O 1
ATOM 854 N N . TYR A 1 106 ? -16.416 -12.629 4.358 1.00 91.38 106 TYR A N 1
ATOM 855 C CA . TYR A 1 106 ? -15.870 -13.896 4.853 1.00 91.38 106 TYR A CA 1
ATOM 856 C C . TYR A 1 106 ? -16.010 -14.054 6.376 1.00 91.38 106 TYR A C 1
ATOM 858 O O . TYR A 1 106 ? -16.355 -15.135 6.854 1.00 91.38 106 TYR A O 1
ATOM 866 N N . VAL A 1 107 ? -15.787 -12.983 7.147 1.00 93.00 107 VAL A N 1
ATOM 867 C CA . VAL A 1 107 ? -15.980 -12.983 8.611 1.00 93.00 107 VAL A CA 1
ATOM 868 C C . VAL A 1 107 ? -17.409 -12.625 9.041 1.00 93.00 107 VAL A C 1
ATOM 870 O O . VAL A 1 107 ? -17.663 -12.515 10.241 1.00 93.00 107 VAL A O 1
ATOM 873 N N . ARG A 1 108 ? -18.337 -12.459 8.085 1.00 93.06 108 ARG A N 1
ATOM 874 C CA . ARG A 1 108 ? -19.754 -12.101 8.286 1.00 93.06 108 ARG A CA 1
ATOM 875 C C . ARG A 1 108 ? -19.959 -10.824 9.109 1.00 93.06 108 ARG A C 1
ATOM 877 O O . ARG A 1 108 ? -20.792 -10.781 10.013 1.00 93.06 108 ARG A O 1
ATOM 884 N N . LYS A 1 109 ? -19.186 -9.781 8.808 1.00 92.19 109 LYS A N 1
ATOM 885 C CA . LYS A 1 109 ? -19.311 -8.453 9.423 1.00 92.19 109 LYS A CA 1
ATOM 886 C C . LYS A 1 109 ? -19.655 -7.398 8.383 1.00 92.19 109 LYS A C 1
ATOM 888 O O . LYS A 1 109 ? -19.202 -7.471 7.245 1.00 92.19 109 LYS A O 1
ATOM 893 N N . ASP A 1 110 ? -20.397 -6.378 8.803 1.00 90.81 110 ASP A N 1
ATOM 894 C CA . ASP A 1 110 ? -20.656 -5.212 7.964 1.00 90.81 110 ASP A CA 1
ATOM 895 C C . ASP A 1 110 ? -19.360 -4.391 7.781 1.00 90.81 110 ASP A C 1
ATOM 897 O O . ASP A 1 110 ? -18.732 -4.009 8.782 1.00 90.81 110 ASP A O 1
ATOM 901 N N . PRO A 1 111 ? -18.934 -4.096 6.539 1.00 88.81 111 PRO A N 1
ATOM 902 C CA . PRO A 1 111 ? -17.703 -3.352 6.295 1.00 88.81 111 PRO A CA 1
ATOM 903 C C . PRO A 1 111 ? -17.690 -1.926 6.849 1.00 88.81 111 PRO A C 1
ATOM 905 O O . PRO A 1 111 ? -16.644 -1.464 7.311 1.00 88.81 111 PRO A O 1
ATOM 908 N N . LYS A 1 112 ? -18.829 -1.224 6.823 1.00 86.81 112 LYS A N 1
ATOM 909 C CA . LYS A 1 112 ? -18.946 0.163 7.298 1.00 86.81 112 LYS A CA 1
ATOM 910 C C . LYS A 1 112 ? -18.841 0.213 8.817 1.00 86.81 112 LYS A C 1
ATOM 912 O O . LYS A 1 112 ? -18.093 1.031 9.351 1.00 86.81 112 LYS A O 1
ATOM 917 N N . ILE A 1 113 ? -19.531 -0.696 9.509 1.00 87.00 113 ILE A N 1
ATOM 918 C CA . ILE A 1 113 ? -19.448 -0.810 10.976 1.00 87.00 113 ILE A CA 1
ATOM 919 C C . ILE A 1 113 ? -18.031 -1.222 11.395 1.00 87.00 113 ILE A C 1
ATOM 921 O O . ILE A 1 113 ? -17.470 -0.660 12.334 1.00 87.00 113 ILE A O 1
ATOM 925 N N . THR A 1 114 ? -17.426 -2.166 10.669 1.00 90.25 114 THR A N 1
ATOM 926 C CA . THR A 1 114 ? -16.065 -2.646 10.957 1.00 90.25 114 THR A CA 1
ATOM 927 C C . THR A 1 114 ? -15.015 -1.551 10.759 1.00 90.25 114 THR A C 1
ATOM 929 O O . THR A 1 114 ? -14.077 -1.474 11.548 1.00 90.25 114 THR A O 1
ATOM 932 N N . ASN A 1 115 ? -15.182 -0.683 9.753 1.00 86.44 115 ASN A N 1
ATOM 933 C CA . ASN A 1 115 ? -14.308 0.474 9.553 1.00 86.44 115 ASN A CA 1
ATOM 934 C C . ASN A 1 115 ? -14.435 1.494 10.690 1.00 86.44 115 ASN A C 1
ATOM 936 O O . ASN A 1 115 ? -13.421 1.965 11.184 1.00 86.44 115 ASN A O 1
ATOM 940 N N . ARG A 1 116 ? -15.645 1.804 11.167 1.00 87.38 116 ARG A N 1
ATOM 941 C CA . ARG A 1 116 ? -15.812 2.738 12.299 1.00 87.38 116 ARG A CA 1
ATOM 942 C C . ARG A 1 116 ? -15.197 2.208 13.595 1.00 87.38 116 ARG A C 1
ATOM 944 O O . ARG A 1 116 ? -14.590 2.960 14.344 1.00 87.38 116 ARG A O 1
ATOM 951 N N . ASN A 1 117 ? -15.311 0.903 13.830 1.00 89.88 117 ASN A N 1
ATOM 952 C CA . ASN A 1 117 ? -14.819 0.244 15.042 1.00 89.88 117 ASN A CA 1
ATOM 953 C C . ASN A 1 117 ? -13.493 -0.482 14.799 1.00 89.88 117 ASN A C 1
ATOM 955 O O . ASN A 1 117 ? -13.296 -1.623 15.238 1.00 89.88 117 ASN A O 1
ATOM 959 N N . ILE A 1 118 ? -12.591 0.150 14.046 1.00 91.94 118 ILE A N 1
ATOM 960 C CA . ILE A 1 118 ? -11.351 -0.498 13.652 1.00 91.94 118 ILE A CA 1
ATOM 961 C C . ILE A 1 118 ? -10.430 -0.709 14.854 1.00 91.94 118 ILE A C 1
ATOM 963 O O . ILE A 1 118 ? -10.181 0.183 15.660 1.00 91.94 118 ILE A O 1
ATOM 967 N N . SER A 1 119 ? -9.890 -1.918 14.965 1.00 93.12 119 SER A N 1
ATOM 968 C CA . SER A 1 119 ? -8.938 -2.281 16.011 1.00 93.12 119 SER A CA 1
ATOM 969 C C . SER A 1 119 ? -7.723 -2.975 15.419 1.00 93.12 119 SER A C 1
ATOM 971 O O . SER A 1 119 ? -7.772 -3.538 14.319 1.00 93.12 119 SER A O 1
ATOM 973 N N . ILE A 1 120 ? -6.632 -2.990 16.184 1.00 94.44 120 ILE A N 1
ATOM 974 C CA . ILE A 1 120 ? -5.393 -3.659 15.783 1.00 94.44 120 ILE A CA 1
ATOM 975 C C . ILE A 1 120 ? -5.614 -5.150 15.495 1.00 94.44 120 ILE A C 1
ATOM 977 O O . ILE A 1 120 ? -5.022 -5.691 14.566 1.00 94.44 120 ILE A O 1
ATOM 981 N N . GLY A 1 121 ? -6.511 -5.803 16.243 1.00 94.94 121 GLY A N 1
ATOM 982 C CA . GLY A 1 121 ? -6.856 -7.211 16.044 1.00 94.94 121 GLY A CA 1
ATOM 983 C C . GLY A 1 121 ? -7.608 -7.451 14.735 1.00 94.94 121 GLY A C 1
ATOM 984 O O . GLY A 1 121 ? -7.307 -8.404 14.018 1.00 94.94 121 GLY A O 1
ATOM 985 N N . ILE A 1 122 ? -8.540 -6.561 14.376 1.00 94.88 122 ILE A N 1
ATOM 986 C CA . ILE A 1 122 ? -9.253 -6.638 13.093 1.00 94.88 122 ILE A CA 1
ATOM 987 C C . ILE A 1 122 ? -8.269 -6.467 11.933 1.00 94.88 122 ILE A C 1
ATOM 989 O O . ILE A 1 122 ? -8.297 -7.260 10.993 1.00 94.88 122 ILE A O 1
ATOM 993 N N . LEU A 1 123 ? -7.383 -5.472 12.017 1.00 95.50 123 LEU A N 1
ATOM 994 C CA . LEU A 1 123 ? -6.367 -5.227 10.997 1.00 95.50 123 LEU A CA 1
ATOM 995 C C . LEU A 1 123 ? -5.388 -6.397 10.874 1.00 95.50 123 LEU A C 1
ATOM 997 O O . LEU A 1 123 ? -5.122 -6.851 9.763 1.00 95.50 123 LEU A O 1
ATOM 1001 N N . HIS A 1 124 ? -4.897 -6.928 11.995 1.00 96.62 124 HIS A N 1
ATOM 1002 C CA . HIS A 1 124 ? -4.063 -8.128 12.006 1.00 96.62 124 HIS A CA 1
ATOM 1003 C C . HIS A 1 124 ? -4.732 -9.271 11.240 1.00 96.62 124 HIS A C 1
ATOM 1005 O O . HIS A 1 124 ? -4.131 -9.829 10.324 1.00 96.62 124 HIS A O 1
ATOM 1011 N N . ASN A 1 125 ? -5.987 -9.581 11.569 1.00 96.44 125 ASN A N 1
ATOM 1012 C CA . ASN A 1 125 ? -6.720 -10.676 10.940 1.00 96.44 125 ASN A CA 1
ATOM 1013 C C . ASN A 1 125 ? -6.995 -10.422 9.456 1.00 96.44 125 ASN A C 1
ATOM 1015 O O . ASN A 1 125 ? -6.886 -11.349 8.659 1.00 96.44 125 ASN A O 1
ATOM 1019 N N . PHE A 1 126 ? -7.276 -9.177 9.065 1.00 96.12 126 PHE A N 1
ATOM 1020 C CA . PHE A 1 126 ? -7.418 -8.812 7.658 1.00 96.12 126 PHE A CA 1
ATOM 1021 C C . PHE A 1 126 ? -6.126 -9.054 6.872 1.00 96.12 126 PHE A C 1
ATOM 1023 O O . PHE A 1 126 ? -6.155 -9.713 5.834 1.00 96.12 126 PHE A O 1
ATOM 1030 N N . PHE A 1 127 ? -4.984 -8.563 7.360 1.00 96.31 127 PHE A N 1
ATOM 1031 C CA . PHE A 1 127 ? -3.705 -8.748 6.670 1.00 96.31 127 PHE A CA 1
ATOM 1032 C C . PHE A 1 127 ? -3.239 -10.211 6.691 1.00 96.31 127 PHE A C 1
ATOM 1034 O O . PHE A 1 127 ? -2.661 -10.681 5.711 1.00 96.31 127 PHE A O 1
ATOM 1041 N N . ASP A 1 128 ? -3.534 -10.958 7.754 1.00 96.00 128 ASP A N 1
ATOM 1042 C CA . ASP A 1 128 ? -3.275 -12.398 7.816 1.00 96.00 128 ASP A CA 1
ATOM 1043 C C . ASP A 1 128 ? -4.146 -13.178 6.814 1.00 96.00 128 ASP A C 1
ATOM 1045 O O . ASP A 1 128 ? -3.647 -14.035 6.075 1.00 96.00 128 ASP A O 1
ATOM 1049 N N . TRP A 1 129 ? -5.435 -12.830 6.714 1.00 94.75 129 TRP A N 1
ATOM 1050 C CA . TRP A 1 129 ? -6.356 -13.375 5.715 1.00 94.75 129 TRP A CA 1
ATOM 1051 C C . TRP A 1 129 ? -5.907 -13.031 4.293 1.00 94.75 129 TRP A C 1
ATOM 1053 O O . TRP A 1 129 ? -5.891 -13.916 3.436 1.00 94.75 129 TRP A O 1
ATOM 1063 N N . LEU A 1 130 ? -5.486 -11.785 4.051 1.00 93.56 130 LEU A N 1
ATOM 1064 C CA . LEU A 1 130 ? -4.998 -11.297 2.760 1.00 93.56 130 LEU A CA 1
ATOM 1065 C C . LEU A 1 130 ? -3.787 -12.106 2.279 1.00 93.56 130 LEU A C 1
ATOM 1067 O O . LEU A 1 130 ? -3.746 -12.528 1.122 1.00 93.56 130 LEU A O 1
ATOM 1071 N N . LEU A 1 131 ? -2.818 -12.348 3.165 1.00 92.88 131 LEU A N 1
ATOM 1072 C CA . LEU A 1 131 ? -1.622 -13.145 2.868 1.00 92.88 131 LEU A CA 1
ATOM 1073 C C . LEU A 1 131 ? -1.945 -14.629 2.645 1.00 92.88 131 LEU A C 1
ATOM 1075 O O . LEU A 1 131 ? -1.275 -15.302 1.860 1.00 92.88 131 LEU A O 1
ATOM 1079 N N . SER A 1 132 ? -3.008 -15.124 3.277 1.00 90.06 132 SER A N 1
ATOM 1080 C CA . SER A 1 132 ? -3.465 -16.510 3.143 1.00 90.06 132 SER A CA 1
ATOM 1081 C C . SER A 1 132 ? -4.210 -16.789 1.828 1.00 90.06 132 SER A C 1
ATOM 1083 O O . SER A 1 132 ? -4.418 -17.953 1.470 1.00 90.06 132 SER A O 1
ATOM 1085 N N . GLN A 1 133 ? -4.582 -15.758 1.061 1.00 84.81 133 GLN A N 1
ATOM 1086 C CA . GLN A 1 133 ? -5.314 -15.930 -0.195 1.00 84.81 133 GLN A CA 1
ATOM 1087 C C . GLN A 1 133 ? -4.448 -16.580 -1.286 1.00 84.81 133 GLN A C 1
ATOM 1089 O O . GLN A 1 133 ? -3.527 -15.975 -1.835 1.00 84.81 133 GLN A O 1
ATOM 1094 N N . ARG A 1 134 ? -4.793 -17.815 -1.673 1.00 74.94 134 ARG A N 1
ATOM 1095 C CA . ARG A 1 134 ? -4.168 -18.536 -2.807 1.00 74.94 134 ARG A CA 1
ATOM 1096 C C . ARG A 1 134 ? -5.071 -18.649 -4.036 1.00 74.94 134 ARG A C 1
ATOM 1098 O O . ARG A 1 134 ? -4.602 -18.990 -5.125 1.00 74.94 134 ARG A O 1
ATOM 1105 N N . ARG A 1 135 ? -6.364 -18.357 -3.881 1.00 71.88 135 ARG A N 1
ATOM 1106 C CA . ARG A 1 135 ? -7.377 -18.400 -4.943 1.00 71.88 135 ARG A CA 1
ATOM 1107 C C . ARG A 1 135 ? -7.997 -17.016 -5.103 1.00 71.88 135 ARG A C 1
ATOM 1109 O O . ARG A 1 135 ? -8.182 -16.294 -4.133 1.00 71.88 135 ARG A O 1
ATOM 1116 N N . GLY A 1 136 ? -8.233 -16.618 -6.343 1.00 67.69 136 GLY A N 1
ATOM 1117 C CA . GLY A 1 136 ? -8.906 -15.378 -6.698 1.00 67.69 136 GLY A CA 1
ATOM 1118 C C . GLY A 1 136 ? -10.335 -15.603 -7.156 1.00 67.69 136 GLY A C 1
ATOM 1119 O O . GLY A 1 136 ? -10.836 -16.727 -7.182 1.00 67.69 136 GLY A O 1
ATOM 1120 N N . LYS A 1 137 ? -10.965 -14.502 -7.573 1.00 66.19 137 LYS A N 1
ATOM 1121 C CA . LYS A 1 137 ? -12.298 -14.495 -8.179 1.00 66.19 137 LYS A CA 1
ATOM 1122 C C . LYS A 1 137 ? -12.345 -15.487 -9.353 1.00 66.19 137 LYS A C 1
ATOM 1124 O O . LYS A 1 137 ? -11.459 -15.475 -10.210 1.00 66.19 137 LYS A O 1
ATOM 1129 N N . GLY A 1 138 ? -13.345 -16.369 -9.353 1.00 65.06 138 GLY A N 1
ATOM 1130 C CA . GLY A 1 138 ? -13.505 -17.420 -10.367 1.00 65.06 138 GLY A CA 1
ATOM 1131 C C . GLY A 1 138 ? -12.547 -18.610 -10.225 1.00 65.06 138 GLY A C 1
ATOM 1132 O O . GLY A 1 138 ? -12.234 -19.255 -11.219 1.00 65.06 138 GLY A O 1
ATOM 1133 N N . GLY A 1 139 ? -12.004 -18.871 -9.030 1.00 70.81 139 GLY A N 1
ATOM 1134 C CA . GLY A 1 139 ? -11.172 -20.053 -8.754 1.00 70.81 139 GLY A CA 1
ATOM 1135 C C . GLY A 1 139 ? -9.748 -20.000 -9.322 1.00 70.81 139 GLY A C 1
ATOM 1136 O O . GLY A 1 139 ? -8.928 -20.862 -9.002 1.00 70.81 139 GLY A O 1
ATOM 1137 N N . LYS A 1 140 ? -9.412 -18.967 -10.107 1.00 74.50 140 LYS A N 1
ATOM 1138 C CA . LYS A 1 140 ? -8.066 -18.767 -10.662 1.00 74.50 140 LYS A CA 1
ATOM 1139 C C . LYS A 1 140 ? -7.042 -18.626 -9.539 1.00 74.50 140 LYS A C 1
ATOM 1141 O O . LYS A 1 140 ? -7.256 -17.885 -8.579 1.00 74.50 140 LYS A O 1
ATOM 1146 N N . ARG A 1 141 ? -5.903 -19.311 -9.656 1.00 74.44 141 ARG A N 1
ATOM 1147 C CA . ARG A 1 141 ? -4.815 -19.211 -8.675 1.00 74.44 141 ARG A CA 1
ATOM 1148 C C . ARG A 1 141 ? -4.287 -17.775 -8.641 1.00 74.44 141 ARG A C 1
ATOM 1150 O O . ARG A 1 141 ? -3.893 -17.235 -9.672 1.00 74.44 141 ARG A O 1
ATOM 1157 N N . ARG A 1 142 ? -4.273 -17.159 -7.457 1.00 74.06 142 ARG A N 1
ATOM 1158 C CA . ARG A 1 142 ? -3.657 -15.842 -7.255 1.00 74.06 142 ARG A CA 1
ATOM 1159 C C . ARG A 1 142 ? -2.194 -16.011 -6.883 1.00 74.06 142 ARG A C 1
ATOM 1161 O O . ARG A 1 142 ? -1.826 -16.909 -6.127 1.00 74.06 142 ARG A O 1
ATOM 1168 N N . TYR A 1 143 ? -1.362 -15.132 -7.426 1.00 73.56 143 TYR A N 1
ATOM 1169 C CA . TYR A 1 143 ? 0.023 -15.029 -7.001 1.00 73.56 143 TYR A CA 1
ATOM 1170 C C . TYR A 1 143 ? 0.047 -14.359 -5.625 1.00 73.56 143 TYR A C 1
ATOM 1172 O O . TYR A 1 143 ? -0.383 -13.215 -5.491 1.00 73.56 143 TYR A O 1
ATOM 1180 N N . GLY A 1 144 ? 0.478 -15.099 -4.604 1.00 84.38 144 GLY A N 1
ATOM 1181 C CA . GLY A 1 144 ? 0.563 -14.587 -3.237 1.00 84.38 144 GLY A CA 1
ATOM 1182 C C . GLY A 1 144 ? 1.580 -13.452 -3.112 1.00 84.38 144 GLY A C 1
ATOM 1183 O O . GLY A 1 144 ? 2.503 -13.331 -3.923 1.00 84.38 144 GLY A O 1
ATOM 1184 N N . ILE A 1 145 ? 1.417 -12.629 -2.079 1.00 89.56 145 ILE A N 1
ATOM 1185 C CA . ILE A 1 145 ? 2.395 -11.597 -1.728 1.00 89.56 145 ILE A CA 1
ATOM 1186 C C . ILE A 1 145 ? 3.669 -12.298 -1.249 1.00 89.56 145 ILE A C 1
ATOM 1188 O O . ILE A 1 145 ? 3.611 -13.177 -0.395 1.00 89.56 145 ILE A O 1
ATOM 1192 N N . LYS A 1 146 ? 4.817 -11.925 -1.823 1.00 89.88 146 LYS A N 1
ATOM 1193 C CA . LYS A 1 146 ? 6.115 -12.560 -1.533 1.00 89.88 146 LYS A CA 1
ATOM 1194 C C . LYS A 1 146 ? 7.097 -11.670 -0.787 1.00 89.88 146 LYS A C 1
ATOM 1196 O O . LYS A 1 146 ? 8.076 -12.188 -0.266 1.00 89.88 146 LYS A O 1
ATOM 1201 N N . TYR A 1 147 ? 6.855 -10.363 -0.765 1.00 92.19 147 TYR A N 1
ATOM 1202 C CA . TYR A 1 147 ? 7.814 -9.372 -0.288 1.00 92.19 147 TYR A CA 1
ATOM 1203 C C . TYR A 1 147 ? 7.222 -8.519 0.827 1.00 92.19 147 TYR A C 1
ATOM 1205 O O . TYR A 1 147 ? 6.043 -8.148 0.778 1.00 92.19 147 TYR A O 1
ATOM 1213 N N . THR A 1 148 ? 8.056 -8.158 1.798 1.00 92.94 148 THR A N 1
ATOM 1214 C CA . THR A 1 148 ? 7.682 -7.254 2.896 1.00 92.94 148 THR A CA 1
ATOM 1215 C C . THR A 1 148 ? 7.342 -5.855 2.384 1.00 92.94 148 THR A C 1
ATOM 1217 O O . THR A 1 148 ? 6.360 -5.261 2.820 1.00 92.94 148 THR A O 1
ATOM 1220 N N . SER A 1 149 ? 8.077 -5.364 1.383 1.00 91.25 149 SER A N 1
ATOM 1221 C CA . SER A 1 149 ? 7.819 -4.077 0.726 1.00 91.25 149 SER A CA 1
ATOM 1222 C C . SER A 1 149 ? 6.422 -4.008 0.108 1.00 91.25 149 SER A C 1
ATOM 1224 O O . SER A 1 149 ? 5.721 -3.009 0.262 1.00 91.25 149 SER A O 1
ATOM 1226 N N . SER A 1 150 ? 5.970 -5.097 -0.523 1.00 91.94 150 SER A N 1
ATOM 1227 C CA . SER A 1 150 ? 4.604 -5.202 -1.038 1.00 91.94 150 SER A CA 1
ATOM 1228 C C . SER A 1 150 ? 3.590 -5.098 0.096 1.00 91.94 150 SER A C 1
ATOM 1230 O O . SER A 1 150 ? 2.671 -4.294 0.009 1.00 91.94 150 SER A O 1
ATOM 1232 N N . LEU A 1 151 ? 3.778 -5.843 1.188 1.00 94.50 151 LEU A N 1
ATOM 1233 C CA . LEU A 1 151 ? 2.886 -5.784 2.347 1.00 94.50 151 LEU A CA 1
ATOM 1234 C C . LEU A 1 151 ? 2.784 -4.358 2.931 1.00 94.50 151 LEU A C 1
ATOM 1236 O O . LEU A 1 151 ? 1.684 -3.888 3.225 1.00 94.50 151 LEU A O 1
ATOM 1240 N N . SER A 1 152 ? 3.903 -3.635 3.010 1.00 92.94 152 SER A N 1
ATOM 1241 C CA . SER A 1 152 ? 3.934 -2.229 3.433 1.00 92.94 152 SER A CA 1
ATOM 1242 C C . SER A 1 152 ? 3.162 -1.302 2.488 1.00 92.94 152 SER A C 1
ATOM 1244 O O . SER A 1 152 ? 2.476 -0.393 2.954 1.00 92.94 152 SER A O 1
ATOM 1246 N N . ILE A 1 153 ? 3.223 -1.531 1.170 1.00 93.50 153 ILE A N 1
ATOM 1247 C CA . ILE A 1 153 ? 2.424 -0.775 0.189 1.00 93.50 153 ILE A CA 1
ATOM 1248 C C . ILE A 1 153 ? 0.930 -1.022 0.413 1.00 93.50 153 ILE A C 1
ATOM 1250 O O . ILE A 1 153 ? 0.161 -0.064 0.452 1.00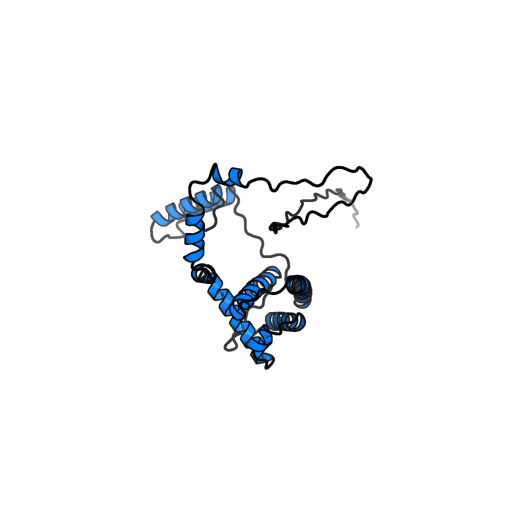 93.50 153 ILE A O 1
ATOM 1254 N N . TYR A 1 154 ? 0.517 -2.276 0.625 1.00 94.25 154 TYR A N 1
ATOM 1255 C CA . TYR A 1 154 ? -0.886 -2.586 0.924 1.00 94.25 154 TYR A CA 1
ATOM 1256 C C . TYR A 1 154 ? -1.365 -1.866 2.189 1.00 94.25 154 TYR A C 1
ATOM 1258 O O . TYR A 1 154 ? -2.471 -1.337 2.199 1.00 94.25 154 TYR A O 1
ATOM 1266 N N . TRP A 1 155 ? -0.532 -1.775 3.229 1.00 95.62 155 TRP A N 1
ATOM 1267 C CA . TRP A 1 155 ? -0.856 -0.984 4.417 1.00 95.62 155 TRP A CA 1
ATOM 1268 C C . TRP A 1 155 ? -1.011 0.511 4.121 1.00 95.62 155 TRP A C 1
ATOM 1270 O O . TRP A 1 155 ? -2.000 1.116 4.534 1.00 95.62 155 TRP A O 1
ATOM 1280 N N . LYS A 1 156 ? -0.082 1.109 3.366 1.00 94.19 156 LYS A N 1
ATOM 1281 C CA . LYS A 1 156 ? -0.176 2.524 2.965 1.00 94.19 156 LYS A CA 1
ATOM 1282 C C . LYS A 1 156 ? -1.477 2.806 2.212 1.00 94.19 156 LYS A C 1
ATOM 1284 O O . LYS A 1 156 ? -2.189 3.746 2.549 1.00 94.19 156 LYS A O 1
ATOM 1289 N N . VAL A 1 157 ? -1.815 1.964 1.240 1.00 93.88 157 VAL A N 1
ATOM 1290 C CA . VAL A 1 157 ? -3.031 2.123 0.434 1.00 93.88 157 VAL A CA 1
ATOM 1291 C C . VAL A 1 157 ? -4.288 1.835 1.259 1.00 93.88 157 VAL A C 1
ATOM 1293 O O . VAL A 1 157 ? -5.284 2.531 1.097 1.00 93.88 157 VAL A O 1
ATOM 1296 N N . TYR A 1 158 ? -4.247 0.886 2.197 1.00 94.44 158 TYR A N 1
ATOM 1297 C CA . TYR A 1 158 ? -5.356 0.658 3.124 1.00 94.44 158 TYR A CA 1
ATOM 1298 C C . TYR A 1 158 ? -5.669 1.906 3.956 1.00 94.44 158 TYR A C 1
ATOM 1300 O O . TYR A 1 158 ? -6.830 2.273 4.081 1.00 94.44 158 TYR A O 1
ATOM 1308 N N . ARG A 1 159 ? -4.649 2.600 4.479 1.00 93.44 159 ARG A N 1
ATOM 1309 C CA . ARG A 1 159 ? -4.845 3.858 5.224 1.00 93.44 159 ARG A CA 1
ATOM 1310 C C . ARG A 1 159 ? -5.524 4.935 4.375 1.00 93.44 159 ARG A C 1
ATOM 1312 O O . ARG A 1 159 ? -6.351 5.677 4.894 1.00 93.44 159 ARG A O 1
ATOM 1319 N N . LEU A 1 160 ? -5.174 5.014 3.091 1.00 92.06 160 LEU A N 1
ATOM 1320 C CA . LEU A 1 160 ? -5.807 5.937 2.149 1.00 92.06 160 LEU A CA 1
ATOM 1321 C C . LEU A 1 160 ? -7.265 5.546 1.877 1.00 92.06 160 LEU A C 1
ATOM 1323 O O . LEU A 1 160 ? -8.144 6.395 1.963 1.00 92.06 160 LEU A O 1
ATOM 1327 N N . MET A 1 161 ? -7.534 4.260 1.626 1.00 91.75 161 MET A N 1
ATOM 1328 C CA . MET A 1 161 ? -8.895 3.737 1.457 1.00 91.75 161 MET A CA 1
ATOM 1329 C C . MET A 1 161 ? -9.753 3.998 2.700 1.00 91.75 161 MET A C 1
ATOM 1331 O O . MET A 1 161 ? -10.877 4.472 2.571 1.00 91.75 161 MET A O 1
ATOM 1335 N N . TYR A 1 162 ? -9.203 3.770 3.896 1.00 91.38 162 TYR A N 1
ATOM 1336 C CA . TYR A 1 162 ? -9.870 4.071 5.160 1.00 91.38 162 TYR A CA 1
ATOM 1337 C C . TYR A 1 162 ? -10.258 5.549 5.235 1.00 91.38 162 TYR A C 1
ATOM 1339 O O . TYR A 1 162 ? -11.429 5.850 5.432 1.00 91.38 162 TYR A O 1
ATOM 1347 N N . GLY A 1 163 ? -9.312 6.461 4.980 1.00 89.12 163 GLY A N 1
ATOM 1348 C CA . GLY A 1 163 ? -9.590 7.899 4.981 1.00 89.12 163 GLY A CA 1
ATOM 1349 C C . GLY A 1 163 ? -10.616 8.325 3.935 1.00 89.12 163 GLY A C 1
ATOM 1350 O O . GLY A 1 163 ? -11.422 9.209 4.202 1.00 89.12 163 GLY A O 1
ATOM 1351 N N . ARG A 1 164 ? -10.647 7.667 2.771 1.00 85.62 164 ARG A N 1
ATOM 1352 C CA . ARG A 1 164 ? -11.695 7.863 1.757 1.00 85.62 164 ARG A CA 1
ATOM 1353 C C . ARG A 1 164 ? -13.073 7.398 2.242 1.00 85.62 164 ARG A C 1
ATOM 1355 O O . ARG A 1 164 ? -14.069 8.043 1.938 1.00 85.62 164 ARG A O 1
ATOM 1362 N N . ALA A 1 165 ? -13.137 6.284 2.969 1.00 85.06 165 ALA A N 1
ATOM 1363 C CA . ALA A 1 165 ? -14.392 5.663 3.390 1.00 85.06 165 ALA A CA 1
ATOM 1364 C C . ALA A 1 165 ? -14.998 6.281 4.663 1.00 85.06 165 ALA A C 1
ATOM 1366 O O . ALA A 1 165 ? -16.220 6.295 4.807 1.00 85.06 165 ALA A O 1
ATOM 1367 N N . THR A 1 166 ? -14.169 6.746 5.601 1.00 86.00 166 THR A N 1
ATOM 1368 C CA . THR A 1 166 ? -14.619 7.282 6.900 1.00 86.00 166 THR A CA 1
ATOM 1369 C C . THR A 1 166 ? -14.481 8.796 7.015 1.00 86.00 166 THR A C 1
ATOM 1371 O O . THR A 1 166 ? -15.113 9.381 7.886 1.00 86.00 166 THR A O 1
ATOM 1374 N N . GLY A 1 167 ? -13.667 9.431 6.164 1.00 84.38 167 GLY A N 1
ATOM 1375 C CA . GLY A 1 167 ? -13.268 10.833 6.320 1.00 84.38 167 GLY A CA 1
ATOM 1376 C C . GLY A 1 167 ? -12.198 11.052 7.397 1.00 84.38 167 GLY A C 1
ATOM 1377 O O . GLY A 1 167 ? -11.711 12.166 7.561 1.00 84.38 167 GLY A O 1
ATOM 1378 N N . GLU A 1 168 ? -11.784 9.999 8.108 1.00 87.00 168 GLU A N 1
ATOM 1379 C CA . GLU A 1 168 ? -10.845 10.082 9.225 1.00 87.00 168 GLU A CA 1
ATOM 1380 C C . GLU A 1 168 ? -9.509 9.416 8.903 1.00 87.00 168 GLU A C 1
ATOM 1382 O O . GLU A 1 168 ? -9.423 8.414 8.192 1.00 87.00 168 GLU A O 1
ATOM 1387 N N . LYS A 1 169 ? -8.424 9.927 9.485 1.00 89.44 169 LYS A N 1
ATOM 1388 C CA . LYS A 1 169 ? -7.112 9.276 9.395 1.00 89.44 169 LYS A CA 1
ATOM 1389 C C . LYS A 1 169 ? -6.959 8.257 10.520 1.00 89.44 169 LYS A C 1
ATOM 1391 O O . LYS A 1 169 ? -7.292 8.527 11.668 1.00 89.44 169 LYS A O 1
ATOM 1396 N N . ILE A 1 170 ? -6.365 7.105 10.209 1.00 90.69 170 ILE A N 1
ATOM 1397 C CA . ILE A 1 170 ? -5.969 6.135 11.239 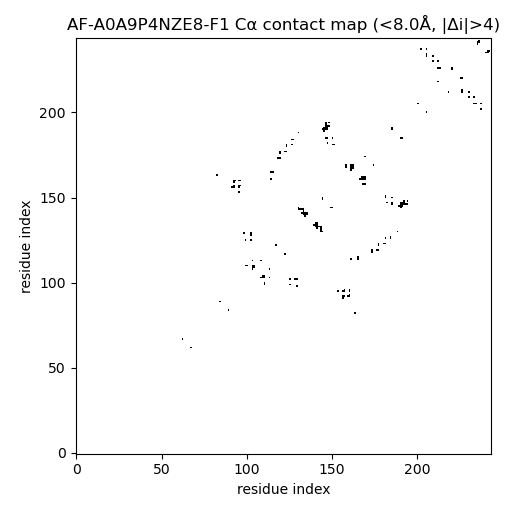1.00 90.69 170 ILE A CA 1
ATOM 1398 C C . ILE A 1 170 ? -4.962 6.795 12.194 1.00 90.69 170 ILE A C 1
ATOM 1400 O O . ILE A 1 170 ? -3.942 7.326 11.747 1.00 90.69 170 ILE A O 1
ATOM 1404 N N . GLY A 1 171 ? -5.237 6.720 13.500 1.00 90.19 171 GLY A N 1
ATOM 1405 C CA . GLY A 1 171 ? -4.418 7.335 14.546 1.00 90.19 171 GLY A CA 1
ATOM 1406 C C . GLY A 1 171 ? -2.956 6.864 14.564 1.00 90.19 171 GLY A C 1
ATOM 1407 O O . GLY A 1 171 ? -2.619 5.749 14.142 1.00 90.19 171 GLY A O 1
ATOM 1408 N N . GLY A 1 172 ? -2.070 7.718 15.086 1.00 90.00 172 GLY A N 1
ATOM 1409 C CA . GLY A 1 172 ? -0.623 7.469 15.129 1.00 90.00 172 GLY A CA 1
ATOM 1410 C C . GLY A 1 172 ? -0.248 6.201 15.902 1.00 90.00 172 GLY A C 1
ATOM 1411 O O . GLY A 1 172 ? 0.514 5.376 15.397 1.00 90.00 172 GLY A O 1
ATOM 1412 N N . GLN A 1 173 ? -0.862 5.982 17.070 1.00 91.38 173 GLN A N 1
ATOM 1413 C CA . GLN A 1 173 ? -0.646 4.777 17.878 1.00 91.38 173 GLN A CA 1
ATOM 1414 C C . GLN A 1 173 ? -0.989 3.499 17.098 1.00 91.38 173 GLN A C 1
ATOM 1416 O O . GLN A 1 173 ? -0.181 2.574 17.038 1.00 91.38 173 GLN A O 1
ATOM 1421 N N . MET A 1 174 ? -2.154 3.465 16.441 1.00 92.00 174 MET A N 1
ATOM 1422 C CA . MET A 1 174 ? -2.575 2.329 15.615 1.00 92.00 174 MET A CA 1
ATOM 1423 C C . MET A 1 174 ? -1.591 2.088 14.464 1.00 92.00 174 MET A C 1
ATOM 1425 O O . MET A 1 174 ? -1.231 0.946 14.180 1.00 92.00 174 MET A O 1
ATOM 1429 N N . THR A 1 175 ? -1.108 3.161 13.833 1.00 92.50 175 THR A N 1
ATOM 1430 C CA . THR A 1 175 ? -0.115 3.083 12.754 1.00 92.50 175 THR A CA 1
ATOM 1431 C C . THR A 1 175 ? 1.187 2.445 13.237 1.00 92.50 175 THR A C 1
ATOM 1433 O O . THR A 1 175 ? 1.689 1.517 12.599 1.00 92.50 175 THR A O 1
ATOM 1436 N N . TYR A 1 176 ? 1.698 2.871 14.393 1.00 92.94 176 TYR A N 1
ATOM 1437 C CA . TYR A 1 176 ? 2.892 2.288 15.003 1.00 92.94 176 TYR A CA 1
ATOM 1438 C C . TYR A 1 176 ? 2.698 0.804 15.353 1.00 92.94 176 TYR A C 1
ATOM 1440 O O . TYR A 1 176 ? 3.515 -0.044 14.976 1.00 92.94 176 TYR A O 1
ATOM 1448 N N . SER A 1 177 ? 1.582 0.460 16.006 1.00 94.44 177 SER A N 1
ATOM 1449 C CA . SER A 1 177 ? 1.244 -0.931 16.330 1.00 94.44 177 SER A CA 1
ATOM 1450 C C . SER A 1 177 ? 1.139 -1.801 15.076 1.00 94.44 177 SER A C 1
ATOM 1452 O O . SER A 1 177 ? 1.611 -2.942 15.074 1.00 94.44 177 SER A O 1
ATOM 1454 N N . MET A 1 178 ? 0.611 -1.256 13.978 1.00 95.88 178 MET A N 1
ATOM 1455 C CA . MET A 1 178 ? 0.530 -1.970 12.708 1.00 95.88 178 MET A CA 1
ATOM 1456 C C . MET A 1 178 ? 1.900 -2.297 12.125 1.00 95.88 178 MET A C 1
ATOM 1458 O O . MET A 1 178 ? 2.091 -3.414 11.658 1.00 95.88 178 MET A O 1
ATOM 1462 N N . HIS A 1 179 ? 2.902 -1.422 12.228 1.00 94.88 179 HIS A N 1
ATOM 1463 C CA . HIS A 1 179 ? 4.260 -1.775 11.793 1.00 94.88 179 HIS A CA 1
ATOM 1464 C C . HIS A 1 179 ? 4.843 -2.977 12.557 1.00 94.88 179 HIS A C 1
ATOM 1466 O O . HIS A 1 179 ? 5.633 -3.744 11.997 1.00 94.88 179 HIS A O 1
ATOM 1472 N N . LYS A 1 180 ? 4.456 -3.186 13.823 1.00 96.00 180 LYS A N 1
ATOM 1473 C CA . LYS A 1 180 ? 4.810 -4.406 14.570 1.00 96.00 180 LYS A CA 1
ATOM 1474 C C . LYS A 1 180 ? 4.058 -5.623 14.023 1.00 96.00 180 LYS A C 1
ATOM 1476 O O . LYS A 1 180 ? 4.682 -6.654 13.776 1.00 96.00 180 LYS A O 1
ATOM 1481 N N . VAL A 1 181 ? 2.758 -5.487 13.759 1.00 96.69 181 VAL A N 1
ATOM 1482 C CA . VAL A 1 181 ? 1.927 -6.532 13.135 1.00 96.69 181 VAL A CA 1
ATOM 1483 C C . VAL A 1 181 ? 2.474 -6.958 11.772 1.00 96.69 181 VAL A C 1
ATOM 1485 O O . VAL A 1 181 ? 2.663 -8.150 11.549 1.00 96.69 181 VAL A O 1
ATOM 1488 N N . LEU A 1 182 ? 2.807 -6.016 10.885 1.00 96.50 182 LEU A N 1
ATOM 1489 C CA . LEU A 1 182 ? 3.333 -6.331 9.554 1.00 96.50 182 LEU A CA 1
ATOM 1490 C C . LEU A 1 182 ? 4.657 -7.102 9.627 1.00 96.50 182 LEU A C 1
ATOM 1492 O O . LEU A 1 182 ? 4.846 -8.045 8.864 1.00 96.50 182 LEU A O 1
ATOM 1496 N N . ARG A 1 183 ? 5.546 -6.763 10.573 1.00 95.44 183 ARG A N 1
ATOM 1497 C CA . ARG A 1 183 ? 6.792 -7.515 10.812 1.00 95.44 183 ARG A CA 1
ATOM 1498 C C . ARG A 1 183 ? 6.522 -8.940 11.296 1.00 95.44 183 ARG A C 1
ATOM 1500 O O . ARG A 1 183 ? 7.164 -9.876 10.826 1.00 95.44 183 ARG A O 1
ATOM 1507 N N . MET A 1 184 ? 5.564 -9.124 12.205 1.00 96.50 184 MET A N 1
ATOM 1508 C CA . MET A 1 184 ? 5.171 -10.461 12.668 1.00 96.50 184 MET A CA 1
ATOM 1509 C C . MET A 1 184 ? 4.561 -11.297 11.537 1.00 96.50 184 MET A C 1
ATOM 1511 O O . MET A 1 184 ? 4.950 -12.449 11.346 1.00 96.50 184 MET A O 1
ATOM 1515 N N . LEU A 1 185 ? 3.662 -10.709 10.743 1.00 96.56 185 LEU A N 1
ATOM 1516 C CA . LEU A 1 185 ? 3.041 -11.375 9.597 1.00 96.56 185 LEU A CA 1
ATOM 1517 C C . LEU A 1 185 ? 4.059 -11.702 8.502 1.00 96.56 185 LEU A C 1
ATOM 1519 O O . LEU A 1 185 ? 4.008 -12.788 7.929 1.00 96.56 185 LEU A O 1
ATOM 1523 N N . ALA A 1 186 ? 5.023 -10.814 8.254 1.00 95.38 186 ALA A N 1
ATOM 1524 C CA . ALA A 1 186 ? 6.118 -11.074 7.330 1.00 95.38 186 ALA A CA 1
ATOM 1525 C C . ALA A 1 186 ? 6.915 -12.324 7.722 1.00 95.38 186 ALA A C 1
ATOM 1527 O O . ALA A 1 186 ? 7.152 -13.185 6.873 1.00 95.38 186 ALA A O 1
ATOM 1528 N N . LYS A 1 187 ? 7.256 -12.465 9.010 1.00 95.50 187 LYS A N 1
ATOM 1529 C CA . LYS A 1 187 ? 7.933 -13.659 9.539 1.00 95.50 187 LYS A CA 1
ATOM 1530 C C . LYS A 1 187 ? 7.052 -14.906 9.434 1.00 95.50 187 LYS A C 1
ATOM 1532 O O . LYS A 1 187 ? 7.504 -15.926 8.918 1.00 95.50 187 LYS A O 1
ATOM 1537 N N . LYS A 1 188 ? 5.781 -14.815 9.849 1.00 95.88 188 LYS A N 1
ATOM 1538 C CA . LYS A 1 188 ? 4.805 -15.922 9.797 1.00 95.88 188 LYS A CA 1
ATOM 1539 C C . LYS A 1 188 ? 4.637 -16.481 8.381 1.00 95.88 188 LYS A C 1
ATOM 1541 O O . LYS A 1 188 ? 4.649 -17.695 8.190 1.00 95.88 188 LYS A O 1
ATOM 1546 N N . HIS A 1 189 ? 4.513 -15.600 7.389 1.00 93.94 189 HIS A N 1
ATOM 1547 C CA . HIS A 1 189 ? 4.302 -15.964 5.982 1.00 93.94 189 HIS A CA 1
ATOM 1548 C C . HIS A 1 189 ? 5.603 -16.122 5.182 1.00 93.94 189 HIS A C 1
ATOM 1550 O O . HIS A 1 189 ? 5.546 -16.352 3.974 1.00 93.94 189 HIS A O 1
ATOM 1556 N N . LYS A 1 190 ? 6.771 -16.040 5.840 1.00 93.50 190 LYS A N 1
ATOM 1557 C CA . LYS A 1 190 ? 8.107 -16.183 5.231 1.00 93.50 190 LYS A CA 1
ATOM 1558 C C . LYS A 1 190 ? 8.307 -15.255 4.024 1.00 93.50 190 LYS A C 1
ATOM 1560 O O . LYS A 1 190 ? 8.770 -15.679 2.962 1.00 93.50 190 LYS A O 1
ATOM 1565 N N . LEU A 1 191 ? 7.912 -13.991 4.176 1.00 93.56 191 LEU A N 1
ATOM 1566 C CA . LEU A 1 191 ? 8.103 -12.973 3.145 1.00 93.56 191 LEU A CA 1
ATOM 1567 C C . LEU A 1 191 ? 9.590 -12.629 3.004 1.00 93.56 191 LEU A C 1
ATOM 1569 O O . LEU A 1 191 ? 10.330 -12.598 3.982 1.00 93.56 191 LEU A O 1
ATOM 1573 N N . LYS A 1 192 ? 10.015 -12.333 1.777 1.00 92.12 192 LYS A N 1
ATOM 1574 C CA . LYS A 1 192 ? 11.372 -11.879 1.471 1.00 92.12 192 LYS A CA 1
ATOM 1575 C C . LYS A 1 192 ? 11.519 -10.396 1.811 1.00 92.12 192 LYS A C 1
ATOM 1577 O O . LYS A 1 192 ? 10.668 -9.594 1.419 1.00 92.12 192 LYS A O 1
ATOM 1582 N N . GLU A 1 193 ? 12.591 -10.043 2.516 1.00 85.81 193 GLU A N 1
ATOM 1583 C CA . GLU A 1 193 ? 12.912 -8.650 2.859 1.00 85.81 193 GLU A CA 1
ATOM 1584 C C . GLU A 1 193 ? 13.569 -7.915 1.693 1.00 85.81 193 GLU A C 1
ATOM 1586 O O . GLU A 1 193 ? 13.151 -6.815 1.335 1.00 85.81 193 GLU A O 1
ATOM 1591 N N . VAL A 1 194 ? 14.534 -8.564 1.043 1.00 82.06 194 VAL A N 1
ATOM 1592 C CA . VAL A 1 194 ? 15.213 -8.010 -0.126 1.00 82.06 194 VAL A CA 1
ATOM 1593 C C . VAL A 1 194 ? 14.341 -8.213 -1.362 1.00 82.06 194 VAL A C 1
ATOM 1595 O O . VAL A 1 194 ? 13.820 -9.305 -1.627 1.00 82.06 194 VAL A O 1
ATOM 1598 N N . GLY A 1 195 ? 14.135 -7.118 -2.094 1.00 74.06 195 GLY A N 1
ATOM 1599 C CA . GLY A 1 195 ? 13.453 -7.123 -3.380 1.00 74.06 195 GLY A CA 1
ATOM 1600 C C . GLY A 1 195 ? 14.256 -7.853 -4.456 1.00 74.06 195 GLY A C 1
ATOM 1601 O O . GLY A 1 195 ? 15.244 -8.528 -4.195 1.00 74.06 195 GLY A O 1
ATOM 1602 N N . ARG A 1 196 ? 13.815 -7.727 -5.705 1.00 75.62 196 ARG A N 1
ATOM 1603 C CA . ARG A 1 196 ? 14.671 -8.077 -6.838 1.00 75.62 196 ARG A CA 1
ATOM 1604 C C . ARG A 1 196 ? 15.763 -7.013 -6.943 1.00 75.62 196 ARG A C 1
ATOM 1606 O O . ARG A 1 196 ? 15.418 -5.830 -6.927 1.00 75.62 196 ARG A O 1
ATOM 1613 N N . ASP A 1 197 ? 17.014 -7.431 -7.107 1.00 77.56 197 ASP A N 1
ATOM 1614 C CA . ASP A 1 197 ? 18.106 -6.507 -7.413 1.00 77.56 197 ASP A CA 1
ATOM 1615 C C . ASP A 1 197 ? 17.718 -5.657 -8.618 1.00 77.56 197 ASP A C 1
ATOM 1617 O O . ASP A 1 197 ? 17.257 -6.169 -9.649 1.00 77.56 197 ASP A O 1
ATOM 1621 N N . LYS A 1 198 ? 17.821 -4.339 -8.453 1.00 78.50 198 LYS A N 1
ATOM 1622 C CA . LYS A 1 198 ? 17.541 -3.404 -9.536 1.00 78.50 198 LYS A CA 1
ATOM 1623 C C . LYS A 1 198 ? 18.672 -3.575 -10.548 1.00 78.50 198 LYS A C 1
ATOM 1625 O O . LYS A 1 198 ? 19.812 -3.282 -10.194 1.00 78.50 198 LYS A O 1
ATOM 1630 N N . PRO A 1 199 ? 18.398 -4.069 -11.768 1.00 77.94 199 PRO A N 1
ATOM 1631 C CA . PRO A 1 199 ? 19.448 -4.194 -12.760 1.00 77.94 199 PRO A CA 1
ATOM 1632 C C . PRO A 1 199 ? 19.977 -2.792 -13.069 1.00 77.94 199 PRO A C 1
ATOM 1634 O O . PRO A 1 199 ? 19.214 -1.912 -13.466 1.00 77.94 199 PRO A O 1
ATOM 1637 N N . CYS A 1 200 ? 21.269 -2.595 -12.838 1.00 80.62 200 CYS A N 1
ATOM 1638 C CA . CYS A 1 200 ? 22.002 -1.420 -13.276 1.00 80.62 200 CYS A CA 1
ATOM 1639 C C . CYS A 1 200 ? 22.514 -1.673 -14.699 1.00 80.62 200 CYS A C 1
ATOM 1641 O O . CYS A 1 200 ? 22.821 -2.813 -15.048 1.00 80.62 200 CYS A O 1
ATOM 1643 N N . MET A 1 201 ? 22.581 -0.627 -15.517 1.00 84.88 201 MET A N 1
ATOM 1644 C CA . MET A 1 201 ? 23.293 -0.658 -16.791 1.00 84.88 201 MET A CA 1
ATOM 1645 C C . MET A 1 201 ? 24.526 0.222 -16.632 1.00 84.88 201 MET A C 1
ATOM 1647 O O . MET A 1 201 ? 24.383 1.429 -16.429 1.00 84.88 201 MET A O 1
ATOM 1651 N N . TYR A 1 202 ? 25.715 -0.374 -16.702 1.00 87.62 202 TYR A N 1
ATOM 1652 C CA . TYR A 1 202 ? 26.958 0.392 -16.682 1.00 87.62 202 TYR A CA 1
ATOM 1653 C C . TYR A 1 202 ? 27.156 1.132 -18.012 1.00 87.62 202 TYR A C 1
ATOM 1655 O O . TYR A 1 202 ? 26.482 0.854 -19.009 1.00 87.62 202 TYR A O 1
ATOM 1663 N N . VAL A 1 203 ? 28.074 2.098 -18.046 1.00 88.00 203 VAL A N 1
ATOM 1664 C CA . VAL A 1 203 ? 28.327 2.915 -19.247 1.00 88.00 203 VAL A CA 1
ATOM 1665 C C . VAL A 1 203 ? 28.796 2.037 -20.414 1.00 88.00 203 VAL A C 1
ATOM 1667 O O . VAL A 1 203 ? 28.413 2.256 -21.567 1.00 88.00 203 VAL A O 1
ATOM 1670 N N . GLU A 1 204 ? 29.568 1.000 -20.114 1.00 90.62 204 GLU A N 1
ATOM 1671 C CA . GLU A 1 204 ? 30.058 -0.003 -21.055 1.00 90.62 204 GLU A CA 1
ATOM 1672 C C . GLU A 1 204 ? 28.908 -0.849 -21.615 1.00 90.62 204 GLU A C 1
ATOM 1674 O O . GLU A 1 204 ? 28.815 -1.037 -22.831 1.00 90.62 204 GLU A O 1
ATOM 1679 N N . ASP A 1 205 ? 27.984 -1.281 -20.752 1.00 90.31 205 ASP A N 1
ATOM 1680 C CA . ASP A 1 205 ? 26.784 -2.015 -21.162 1.00 90.31 205 ASP A CA 1
ATOM 1681 C C . ASP A 1 205 ? 25.890 -1.143 -22.046 1.00 90.31 205 ASP A C 1
ATOM 1683 O O . ASP A 1 205 ? 25.392 -1.596 -23.079 1.00 90.31 205 ASP A O 1
ATOM 1687 N N . LEU A 1 206 ? 25.721 0.133 -21.684 1.00 90.19 206 LEU A N 1
ATOM 1688 C CA . LEU A 1 206 ? 24.971 1.099 -22.481 1.00 90.19 206 LEU A CA 1
ATOM 1689 C C . LEU A 1 206 ? 25.605 1.262 -23.865 1.00 90.19 206 LEU A C 1
ATOM 1691 O O . LEU A 1 206 ? 24.902 1.193 -24.876 1.00 90.19 206 LEU A O 1
ATOM 1695 N N . LYS A 1 207 ? 26.931 1.418 -23.939 1.00 91.31 207 LYS A N 1
ATOM 1696 C CA . LYS A 1 207 ? 27.670 1.484 -25.208 1.00 91.31 207 LYS A CA 1
ATOM 1697 C C . LYS A 1 207 ? 27.412 0.245 -26.067 1.00 91.31 207 LYS A C 1
ATOM 1699 O O . LYS A 1 207 ? 27.142 0.388 -27.265 1.00 91.31 207 LYS A O 1
ATOM 1704 N N . GLU A 1 208 ? 27.440 -0.946 -25.477 1.00 91.94 208 GLU A N 1
ATOM 1705 C CA . GLU A 1 208 ? 27.219 -2.194 -26.212 1.00 91.94 208 GLU A CA 1
ATOM 1706 C C . GLU A 1 208 ? 25.761 -2.358 -26.661 1.00 91.94 208 GLU A C 1
ATOM 1708 O O . GLU A 1 208 ? 25.499 -2.754 -27.802 1.00 91.94 208 GLU A O 1
ATOM 1713 N N . VAL A 1 209 ? 24.792 -1.962 -25.830 1.00 89.94 209 VAL A N 1
ATOM 1714 C CA . VAL A 1 209 ? 23.367 -1.923 -26.194 1.00 89.94 209 VAL A CA 1
ATOM 1715 C C . VAL A 1 209 ? 23.134 -0.956 -27.356 1.00 89.94 209 VAL A C 1
ATOM 1717 O O . VAL A 1 209 ? 22.414 -1.292 -28.304 1.00 89.94 209 VAL A O 1
ATOM 1720 N N . LEU A 1 210 ? 23.750 0.228 -27.330 1.00 90.00 210 LEU A N 1
ATOM 1721 C CA . LEU A 1 210 ? 23.649 1.213 -28.407 1.00 90.00 210 LEU A CA 1
ATOM 1722 C C . LEU A 1 210 ? 24.267 0.681 -29.703 1.00 90.00 210 LEU A C 1
ATOM 1724 O O . LEU A 1 210 ? 23.623 0.747 -30.755 1.00 90.00 210 LEU A O 1
ATOM 1728 N N . ARG A 1 211 ? 25.477 0.115 -29.635 1.00 88.94 211 ARG A N 1
ATOM 1729 C CA . ARG A 1 211 ? 26.163 -0.503 -30.779 1.00 88.94 211 ARG A CA 1
ATOM 1730 C C . ARG A 1 211 ? 25.323 -1.631 -31.372 1.00 88.94 211 ARG A C 1
ATOM 1732 O O . ARG A 1 211 ? 25.042 -1.610 -32.569 1.00 88.94 211 ARG A O 1
ATOM 1739 N N . THR A 1 212 ? 24.849 -2.549 -30.534 1.00 89.44 212 THR A N 1
ATOM 1740 C CA . THR A 1 212 ? 24.026 -3.693 -30.945 1.00 89.44 212 THR A CA 1
ATOM 1741 C C . THR A 1 212 ? 22.734 -3.242 -31.617 1.00 89.44 212 THR A C 1
ATOM 1743 O O . THR A 1 212 ? 22.389 -3.752 -32.680 1.00 89.44 212 THR A O 1
ATOM 1746 N N . ASN A 1 213 ? 22.022 -2.256 -31.059 1.00 87.38 213 ASN A N 1
ATOM 1747 C CA . ASN A 1 213 ? 20.801 -1.725 -31.680 1.00 87.38 213 ASN A CA 1
ATOM 1748 C C . ASN A 1 213 ? 21.061 -1.079 -33.052 1.00 87.38 213 ASN A C 1
ATOM 1750 O O . ASN A 1 213 ? 20.168 -1.062 -33.900 1.00 87.38 213 ASN A O 1
ATOM 1754 N N . LEU A 1 214 ? 22.262 -0.539 -33.271 1.00 84.88 214 LEU A N 1
ATOM 1755 C CA . LEU A 1 214 ? 22.674 0.113 -34.515 1.00 84.88 214 LEU A CA 1
ATOM 1756 C C . LEU A 1 214 ? 22.965 -0.902 -35.621 1.00 84.88 214 LEU A C 1
ATOM 1758 O O . LEU A 1 214 ? 22.491 -0.738 -36.747 1.00 84.88 214 LEU A O 1
ATOM 1762 N N . THR A 1 215 ? 23.729 -1.937 -35.279 1.00 85.44 215 THR A N 1
ATOM 1763 C CA . THR A 1 215 ? 24.319 -2.879 -36.235 1.00 85.44 215 THR A CA 1
ATOM 1764 C C . THR A 1 215 ? 23.477 -4.130 -36.440 1.00 85.44 215 THR A C 1
ATOM 1766 O O . THR A 1 215 ? 23.599 -4.787 -37.472 1.00 85.44 215 THR A O 1
ATOM 1769 N N . THR A 1 216 ? 22.598 -4.476 -35.495 1.00 82.19 216 THR A N 1
ATOM 1770 C CA . THR A 1 216 ? 21.820 -5.709 -35.604 1.00 82.19 216 THR A CA 1
ATOM 1771 C C . THR A 1 216 ? 20.781 -5.637 -36.724 1.00 82.19 216 THR A C 1
ATOM 1773 O O . THR A 1 216 ? 19.979 -4.703 -36.838 1.00 82.19 216 THR A O 1
ATOM 1776 N N . THR A 1 217 ? 20.756 -6.683 -37.542 1.00 78.69 217 THR A N 1
ATOM 1777 C CA . THR A 1 217 ? 19.700 -6.962 -38.526 1.00 78.69 217 THR A CA 1
ATOM 1778 C C . THR A 1 217 ? 18.671 -7.962 -37.990 1.00 78.69 217 THR A C 1
ATOM 1780 O O . THR A 1 217 ? 17.613 -8.137 -38.594 1.00 78.69 217 THR A O 1
ATOM 1783 N N . LYS A 1 218 ? 18.945 -8.580 -36.826 1.00 80.06 218 LYS A N 1
ATOM 1784 C CA . LYS A 1 218 ? 18.073 -9.579 -36.182 1.00 80.06 218 LYS A CA 1
ATOM 1785 C C . LYS A 1 218 ? 16.810 -8.950 -35.592 1.00 80.06 218 LYS A C 1
ATOM 1787 O O . LYS A 1 218 ? 15.729 -9.513 -35.720 1.00 80.06 218 LYS A O 1
ATOM 1792 N N . LYS A 1 219 ? 16.928 -7.771 -34.968 1.00 74.94 219 LYS A N 1
ATOM 1793 C CA . LYS A 1 219 ? 15.776 -6.971 -34.521 1.00 74.94 219 LYS A CA 1
ATOM 1794 C C . LYS A 1 219 ? 15.430 -5.928 -35.581 1.00 74.94 219 LYS A C 1
ATOM 1796 O O . LYS A 1 219 ? 16.171 -4.963 -35.790 1.00 74.94 219 LYS A O 1
ATOM 1801 N N . LYS A 1 220 ? 14.288 -6.120 -36.237 1.00 74.19 220 LYS A N 1
ATOM 1802 C CA . LYS A 1 220 ? 13.729 -5.150 -37.181 1.00 74.19 220 LYS A CA 1
ATOM 1803 C C . LYS A 1 220 ? 12.846 -4.168 -36.417 1.00 74.19 220 LYS A C 1
ATOM 1805 O O . LYS A 1 220 ? 11.935 -4.574 -35.704 1.00 74.19 220 LYS A O 1
ATOM 1810 N N . PHE A 1 221 ? 13.135 -2.880 -36.562 1.00 78.25 221 PHE A N 1
ATOM 1811 C CA . PHE A 1 221 ? 12.202 -1.825 -36.178 1.00 78.25 221 PHE A CA 1
ATOM 1812 C C . PHE A 1 221 ? 11.286 -1.581 -37.375 1.00 78.25 221 PHE A C 1
ATOM 1814 O O . PHE A 1 221 ? 11.781 -1.522 -38.498 1.00 78.25 221 PHE A O 1
ATOM 1821 N N . GLY A 1 222 ? 9.978 -1.428 -37.148 1.00 79.31 222 GLY A N 1
ATOM 1822 C CA . GLY A 1 222 ? 9.026 -1.162 -38.236 1.00 79.31 222 GLY A CA 1
ATOM 1823 C C . GLY A 1 222 ? 9.346 0.118 -39.019 1.00 79.31 222 GLY A C 1
ATOM 1824 O O . GLY A 1 222 ? 9.047 0.208 -40.201 1.00 79.31 222 GLY A O 1
ATOM 1825 N N . LEU A 1 223 ? 10.022 1.078 -38.377 1.00 84.25 223 LEU A N 1
ATOM 1826 C CA . LEU A 1 223 ? 10.522 2.312 -38.979 1.00 84.25 223 LEU A CA 1
ATOM 1827 C C . LEU A 1 223 ? 11.979 2.538 -38.559 1.00 84.25 223 LEU A C 1
ATOM 1829 O O . LEU A 1 223 ? 12.298 2.486 -37.369 1.00 84.25 223 LEU A O 1
ATOM 1833 N N . GLY A 1 224 ? 12.858 2.864 -39.513 1.00 81.12 224 GLY A N 1
ATOM 1834 C CA . GLY A 1 224 ? 14.281 3.120 -39.241 1.00 81.12 224 GLY A CA 1
ATOM 1835 C C . GLY A 1 224 ? 14.523 4.253 -38.233 1.00 81.12 224 GLY A C 1
ATOM 1836 O O . GLY A 1 224 ? 15.440 4.173 -37.418 1.00 81.12 224 GLY A O 1
ATOM 1837 N N . ARG A 1 225 ? 13.640 5.263 -38.201 1.00 87.38 225 ARG A N 1
ATOM 1838 C CA 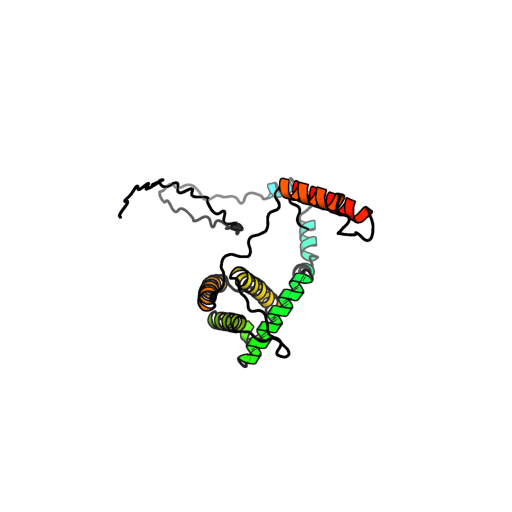. ARG A 1 225 ? 13.693 6.380 -37.241 1.00 87.38 225 ARG A CA 1
ATOM 1839 C C . ARG A 1 225 ? 13.583 5.924 -35.781 1.00 87.38 225 ARG A C 1
ATOM 1841 O O . ARG A 1 225 ? 14.269 6.488 -34.931 1.00 87.38 225 ARG A O 1
ATOM 1848 N N . LEU A 1 226 ? 12.797 4.882 -35.492 1.00 88.00 226 LEU A N 1
ATOM 1849 C CA . LEU A 1 226 ? 12.632 4.359 -34.127 1.00 88.00 226 LEU A CA 1
ATOM 1850 C C . LEU A 1 226 ? 13.959 3.847 -33.554 1.00 88.00 226 LEU A C 1
ATOM 1852 O O . LEU A 1 226 ? 14.221 4.000 -32.364 1.00 88.00 226 LEU A O 1
ATOM 1856 N N . ARG A 1 227 ? 14.837 3.308 -34.412 1.00 87.31 227 ARG A N 1
ATOM 1857 C CA . ARG A 1 227 ? 16.179 2.856 -34.022 1.00 87.31 227 ARG A CA 1
ATOM 1858 C C . ARG A 1 227 ? 17.063 4.015 -33.560 1.00 87.31 227 ARG A C 1
ATOM 1860 O O . ARG A 1 227 ? 17.870 3.842 -32.652 1.00 87.31 227 ARG A O 1
ATOM 1867 N N . ILE A 1 228 ? 16.937 5.183 -34.186 1.00 89.81 228 ILE A N 1
ATOM 1868 C CA . ILE A 1 228 ? 17.700 6.377 -33.803 1.00 89.81 228 ILE A CA 1
ATOM 1869 C C . ILE A 1 228 ? 17.095 7.016 -32.550 1.00 89.81 228 ILE A C 1
ATOM 1871 O O . ILE A 1 228 ? 17.833 7.315 -31.614 1.00 89.81 228 ILE A O 1
ATOM 1875 N N . GLN A 1 229 ? 15.765 7.129 -32.485 1.00 90.62 229 GLN A N 1
ATOM 1876 C CA . GLN A 1 229 ? 15.058 7.668 -31.319 1.00 90.62 229 GLN A CA 1
ATOM 1877 C C . GLN A 1 229 ? 15.338 6.869 -30.046 1.00 90.62 229 GLN A C 1
ATOM 1879 O O . GLN A 1 229 ? 15.686 7.464 -29.034 1.00 90.62 229 GLN A O 1
ATOM 1884 N N . LEU A 1 230 ? 15.262 5.534 -30.096 1.00 89.25 230 LEU A N 1
ATOM 1885 C CA . LEU A 1 230 ? 15.545 4.685 -28.935 1.00 89.25 230 LEU A CA 1
ATOM 1886 C C . LEU A 1 230 ? 16.943 4.945 -28.362 1.00 89.25 230 LEU A C 1
ATOM 1888 O O . LEU A 1 230 ? 17.120 4.980 -27.150 1.00 89.25 230 LEU A O 1
ATOM 1892 N N . LYS A 1 231 ? 17.930 5.159 -29.235 1.00 88.44 231 LYS A N 1
ATOM 1893 C CA . LYS A 1 231 ? 19.309 5.427 -28.820 1.00 88.44 231 LYS A CA 1
ATOM 1894 C C . LYS A 1 231 ? 19.468 6.792 -28.181 1.00 88.44 231 LYS A C 1
ATOM 1896 O O . LYS A 1 231 ? 20.112 6.887 -27.144 1.00 88.44 231 LYS A O 1
ATOM 1901 N N . PHE A 1 232 ? 18.820 7.801 -28.750 1.00 90.00 232 PHE A N 1
ATOM 1902 C CA . PHE A 1 232 ? 18.759 9.120 -28.138 1.00 90.00 232 PHE A CA 1
ATOM 1903 C C . PHE A 1 232 ? 18.119 9.059 -26.742 1.00 90.00 232 PHE A C 1
ATOM 1905 O O . PHE A 1 232 ? 18.702 9.556 -25.785 1.00 90.00 232 PHE A O 1
ATOM 1912 N N . PHE A 1 233 ? 16.989 8.356 -26.595 1.00 90.06 233 PHE A N 1
ATOM 1913 C CA . PHE A 1 233 ? 16.343 8.155 -25.294 1.00 90.06 233 PHE A CA 1
ATOM 1914 C C . PHE A 1 233 ? 17.238 7.425 -24.289 1.00 90.06 233 PHE A C 1
ATOM 1916 O O . PHE A 1 233 ? 17.333 7.859 -23.148 1.00 90.06 233 PHE A O 1
ATOM 1923 N N . MET A 1 234 ? 17.920 6.350 -24.693 1.00 88.88 234 MET A N 1
ATOM 1924 C CA . MET A 1 234 ? 18.833 5.615 -23.808 1.00 88.88 234 MET A CA 1
ATOM 1925 C C . MET A 1 234 ? 20.031 6.463 -23.365 1.00 88.88 234 MET A C 1
ATOM 1927 O O . MET A 1 234 ? 20.425 6.392 -22.206 1.00 88.88 234 MET A O 1
ATOM 1931 N N . GLN A 1 235 ? 20.596 7.276 -24.263 1.00 89.31 235 GLN A N 1
ATOM 1932 C CA . GLN A 1 235 ? 21.691 8.187 -23.925 1.00 89.31 235 GLN A CA 1
ATOM 1933 C C . GLN A 1 235 ? 21.228 9.271 -22.952 1.00 89.31 235 GLN A C 1
ATOM 1935 O O . GLN A 1 235 ? 21.872 9.470 -21.927 1.00 89.31 235 GLN A O 1
ATOM 1940 N N . LEU A 1 236 ? 20.092 9.922 -23.225 1.00 90.00 236 LEU A N 1
ATOM 1941 C CA . LEU A 1 236 ? 19.520 10.905 -22.306 1.00 90.00 236 LEU A CA 1
ATOM 1942 C C . LEU A 1 236 ? 19.212 10.288 -20.940 1.00 90.00 236 LEU A C 1
ATOM 1944 O O . LEU A 1 236 ? 19.637 10.832 -19.929 1.00 90.00 236 LEU A O 1
ATOM 1948 N N . ALA A 1 237 ? 18.547 9.132 -20.902 1.00 87.06 237 ALA A N 1
ATOM 1949 C CA . ALA A 1 237 ? 18.224 8.451 -19.651 1.00 87.06 237 ALA A CA 1
ATOM 1950 C C . ALA A 1 237 ? 19.479 8.053 -18.863 1.00 87.06 237 ALA A C 1
ATOM 1952 O O . ALA A 1 237 ? 19.499 8.200 -17.644 1.00 87.06 237 ALA A O 1
ATOM 1953 N N . GLY A 1 238 ? 20.533 7.600 -19.551 1.00 84.00 238 GLY A N 1
ATOM 1954 C CA . GLY A 1 238 ? 21.817 7.270 -18.934 1.00 84.00 238 GLY A CA 1
ATOM 1955 C C . GLY A 1 238 ? 22.535 8.488 -18.349 1.00 84.00 238 GLY A C 1
ATOM 1956 O O . GLY A 1 238 ? 23.030 8.414 -17.230 1.00 84.00 238 GLY A O 1
ATOM 1957 N N . PHE A 1 239 ? 22.557 9.619 -19.065 1.00 83.75 239 PHE A N 1
ATOM 1958 C CA . PHE A 1 239 ? 23.234 10.835 -18.596 1.00 83.75 239 PHE A CA 1
ATOM 1959 C C . PHE A 1 239 ? 22.459 11.586 -17.517 1.00 83.75 239 PHE A C 1
ATOM 1961 O O . PHE A 1 239 ? 23.060 12.107 -16.583 1.00 83.75 239 PHE A O 1
ATOM 1968 N N . THR A 1 240 ? 21.135 11.674 -17.641 1.00 87.00 240 THR A N 1
ATOM 1969 C CA . THR A 1 240 ? 20.315 12.471 -16.721 1.00 87.00 240 THR A CA 1
ATOM 1970 C C . THR A 1 240 ? 19.724 11.643 -15.584 1.00 87.00 240 THR A C 1
ATOM 1972 O O . THR A 1 240 ? 19.007 12.200 -14.758 1.00 87.00 240 THR A O 1
ATOM 1975 N N . VAL A 1 241 ? 19.923 10.319 -15.584 1.00 81.19 241 VAL A N 1
ATOM 1976 C CA . VAL A 1 241 ? 19.262 9.374 -14.663 1.00 81.19 241 VAL A CA 1
ATOM 1977 C C . VAL A 1 241 ? 17.740 9.619 -14.628 1.00 81.19 241 VAL A C 1
ATOM 1979 O O . VAL A 1 241 ? 17.088 9.577 -13.583 1.00 81.19 241 VAL A O 1
ATOM 1982 N N . SER A 1 242 ? 17.155 9.948 -15.789 1.00 77.06 242 SER A N 1
ATOM 1983 C CA . SER A 1 242 ? 15.727 10.265 -15.882 1.00 77.06 242 SER A CA 1
ATOM 1984 C C . SER A 1 242 ? 14.890 8.990 -15.820 1.00 77.06 242 SER A C 1
ATOM 1986 O O . SER A 1 242 ? 15.242 7.949 -16.379 1.00 77.06 242 SER A O 1
ATOM 1988 N N . ARG A 1 243 ? 13.770 9.066 -15.095 1.00 72.44 243 ARG A N 1
ATOM 1989 C CA . ARG A 1 243 ? 12.801 7.970 -15.006 1.00 72.44 243 ARG A CA 1
ATOM 1990 C C . ARG A 1 243 ? 11.880 8.001 -16.242 1.00 72.44 243 ARG A C 1
ATOM 1992 O O . ARG A 1 243 ? 11.540 9.106 -16.663 1.00 72.44 243 ARG A O 1
ATOM 1999 N N . PRO A 1 244 ? 11.502 6.837 -16.810 1.00 67.00 244 PRO A N 1
ATOM 2000 C CA . PRO A 1 244 ? 10.567 6.750 -17.936 1.00 67.00 244 PRO A CA 1
ATOM 2001 C C . PRO A 1 244 ? 9.176 7.310 -17.632 1.00 67.00 244 PRO A C 1
ATOM 2003 O O . PRO A 1 244 ? 8.761 7.242 -16.450 1.00 67.00 244 PRO A O 1
#

Mean predicted aligned error: 16.74 Å